Protein AF-A0A382NY75-F1 (afdb_monomer_lite)

Radius of gyration: 18.67 Å; chains: 1; bounding box: 59×34×50 Å

Organism: NCBI:txid408172

InterPro domains:
  IPR017932 Glutamine amidotransferase type 2 domain [PS51278] (21-231)
  IPR029055 Nucleophile aminohydrolases, N-terminal [G3DSA:3.60.20.10] (21-231)
  IPR029055 Nucleophile aminohydrolases, N-terminal [SSF56235] (21-214)

Secondary structure (DSSP, 8-state):
-HHHHHHHHHHHHHHHHHTS-EEEEEE--TT--GGGS-HHHHHHHHHHHHHHHHHTTT--S-EEEEEEETT--TTS--EEEESS-TTTSHHHHHHHHHHHHHSTTEEEEEEEE---SSS-TTS---PSEEEESSSEEEEEEES---HHHHHHHHHTTTT--HHHHHSPPP-TTSS-TTTGGGGG--HHHHHHHHHHHHHHHHT-HHHHHHHHHHHHHHTT--GGGGEEEE-

pLDDT: mean 87.18, std 11.92, range [50.94, 98.62]

Structure (mmCIF, N/CA/C/O backbone):
data_AF-A0A382NY75-F1
#
_entry.id   AF-A0A382NY75-F1
#
loop_
_atom_site.group_PDB
_atom_site.id
_atom_site.type_symbol
_atom_site.label_atom_id
_atom_site.label_alt_id
_atom_site.label_comp_id
_atom_site.label_asym_id
_atom_site.label_entity_id
_atom_site.label_seq_id
_atom_site.pdbx_PDB_ins_code
_atom_site.Cartn_x
_atom_site.Cartn_y
_atom_site.Cartn_z
_atom_site.occupancy
_atom_site.B_iso_or_equiv
_atom_site.auth_seq_id
_atom_site.auth_comp_id
_atom_site.auth_asym_id
_atom_site.auth_atom_id
_atom_site.pdbx_PDB_model_num
ATOM 1 N N . MET A 1 1 ? 38.104 -16.058 9.404 1.00 61.69 1 MET A N 1
ATOM 2 C CA . MET A 1 1 ? 37.373 -15.563 8.218 1.00 61.69 1 MET A CA 1
ATOM 3 C C . MET A 1 1 ? 35.915 -16.022 8.213 1.00 61.69 1 MET A C 1
ATOM 5 O O . MET A 1 1 ? 35.057 -15.173 8.363 1.00 61.69 1 MET A O 1
ATOM 9 N N . TYR A 1 2 ? 35.618 -17.329 8.194 1.00 65.50 2 TYR A N 1
ATOM 10 C CA . TYR A 1 2 ? 34.235 -17.855 8.209 1.00 65.50 2 TYR A CA 1
ATOM 11 C C . TYR A 1 2 ? 33.373 -17.385 9.399 1.00 65.50 2 TYR A C 1
ATOM 13 O O . TYR A 1 2 ? 32.255 -16.926 9.211 1.00 65.50 2 TYR A O 1
ATOM 21 N N . ARG A 1 3 ? 33.920 -17.401 10.625 1.00 61.28 3 ARG A N 1
ATOM 22 C CA . ARG A 1 3 ? 33.217 -16.888 11.819 1.00 61.28 3 ARG A CA 1
ATOM 23 C C . ARG A 1 3 ? 32.907 -15.392 11.742 1.00 61.28 3 ARG A C 1
ATOM 25 O O . ARG A 1 3 ? 31.850 -14.980 12.181 1.00 61.28 3 ARG A O 1
ATOM 32 N N . VAL A 1 4 ? 33.802 -14.605 11.147 1.00 69.81 4 VAL A N 1
ATOM 33 C CA . VAL A 1 4 ? 33.617 -13.155 10.974 1.00 69.81 4 VAL A CA 1
ATOM 34 C C . VAL A 1 4 ? 32.525 -12.883 9.938 1.00 69.81 4 VAL A C 1
ATOM 36 O O . VAL A 1 4 ? 31.658 -12.058 10.183 1.00 69.81 4 VAL A O 1
ATOM 39 N N . ILE A 1 5 ? 32.507 -13.639 8.834 1.00 73.56 5 ILE A N 1
ATOM 40 C CA . ILE A 1 5 ? 31.455 -13.565 7.807 1.00 73.56 5 ILE A CA 1
ATOM 41 C C . ILE A 1 5 ? 30.086 -13.929 8.399 1.00 73.56 5 ILE A C 1
ATOM 43 O O . ILE A 1 5 ? 29.129 -13.195 8.191 1.00 73.56 5 ILE A O 1
ATOM 47 N N . LEU A 1 6 ? 29.995 -15.005 9.188 1.00 67.88 6 LEU A N 1
ATOM 48 C CA . LEU A 1 6 ? 28.750 -15.387 9.865 1.00 67.88 6 LEU A CA 1
ATOM 49 C C . LEU A 1 6 ? 28.279 -14.333 10.872 1.00 67.88 6 LEU A C 1
ATOM 51 O O . LEU A 1 6 ? 27.088 -14.051 10.938 1.00 67.88 6 LEU A O 1
ATOM 55 N N . THR A 1 7 ? 29.194 -13.724 11.631 1.00 70.81 7 THR A N 1
ATOM 56 C CA . THR A 1 7 ? 28.851 -12.630 12.548 1.00 70.81 7 THR A CA 1
ATOM 57 C C . THR A 1 7 ? 28.343 -11.403 11.794 1.00 70.81 7 THR A C 1
ATOM 59 O O . THR A 1 7 ? 27.344 -10.827 12.209 1.00 70.81 7 THR A O 1
ATOM 62 N N . PHE A 1 8 ? 28.958 -11.031 10.667 1.00 67.50 8 PHE A N 1
ATOM 63 C CA . PHE A 1 8 ? 28.445 -9.943 9.833 1.00 67.50 8 PHE A CA 1
ATOM 64 C C . PHE A 1 8 ? 27.071 -10.273 9.251 1.00 67.50 8 PHE A C 1
ATOM 66 O O . PHE A 1 8 ? 26.171 -9.455 9.379 1.00 67.50 8 PHE A O 1
ATOM 73 N N . LEU A 1 9 ? 26.869 -11.472 8.697 1.00 63.50 9 LEU A N 1
ATOM 74 C CA . LEU A 1 9 ? 25.562 -11.903 8.184 1.00 63.50 9 LEU A CA 1
ATOM 75 C C . LEU A 1 9 ? 24.478 -11.863 9.269 1.00 63.50 9 LEU A C 1
ATOM 77 O O . LEU A 1 9 ? 23.377 -11.392 9.013 1.00 63.50 9 LEU A O 1
ATOM 81 N N . PHE A 1 10 ? 24.804 -12.290 10.490 1.00 58.06 10 PHE A N 1
ATOM 82 C CA . PHE A 1 10 ? 23.882 -12.249 11.624 1.00 58.06 10 PHE A CA 1
ATOM 83 C C . PHE A 1 10 ? 23.548 -10.811 12.060 1.00 58.06 10 PHE A C 1
ATOM 85 O O . PHE A 1 10 ? 22.384 -10.494 12.291 1.00 58.06 10 PHE A O 1
ATOM 92 N N . ILE A 1 11 ? 24.541 -9.916 12.106 1.00 60.22 11 ILE A N 1
ATOM 93 C CA . ILE A 1 11 ? 24.332 -8.488 12.401 1.00 60.22 11 ILE A CA 1
ATOM 94 C C . ILE A 1 11 ? 23.498 -7.817 11.302 1.00 60.22 11 ILE A C 1
ATOM 96 O O . ILE A 1 11 ? 22.590 -7.054 11.620 1.00 60.22 11 ILE A O 1
ATOM 100 N N . PHE A 1 12 ? 23.755 -8.123 10.028 1.00 57.12 12 PHE A N 1
ATOM 101 C CA . PHE A 1 12 ? 22.959 -7.618 8.907 1.00 57.12 12 PHE A CA 1
ATOM 102 C C . PHE A 1 12 ? 21.511 -8.113 8.975 1.00 57.12 12 PHE A C 1
ATOM 104 O O . PHE A 1 12 ? 20.596 -7.332 8.734 1.00 57.12 12 PHE A O 1
ATOM 111 N N . HIS A 1 13 ? 21.294 -9.373 9.362 1.00 53.81 13 HIS A N 1
ATOM 112 C CA . HIS A 1 13 ? 19.954 -9.942 9.483 1.00 53.81 13 HIS A CA 1
ATOM 113 C C . HIS A 1 13 ? 19.137 -9.275 10.602 1.00 53.81 13 HIS A C 1
ATOM 115 O O . HIS A 1 13 ? 18.007 -8.867 10.362 1.00 53.81 13 HIS A O 1
ATOM 121 N N . ILE A 1 14 ? 19.730 -9.057 11.783 1.00 55.78 14 ILE A N 1
ATOM 122 C CA . ILE A 1 14 ? 19.054 -8.371 12.903 1.00 55.78 14 ILE A CA 1
ATOM 123 C C . ILE A 1 14 ? 18.806 -6.887 12.589 1.00 55.78 14 ILE A C 1
ATOM 125 O O . ILE A 1 14 ? 17.754 -6.343 12.918 1.00 55.78 14 ILE A O 1
ATOM 129 N N . SER A 1 15 ? 19.756 -6.222 11.925 1.00 50.94 15 SER A N 1
ATOM 130 C CA . SER A 1 15 ? 19.595 -4.820 11.510 1.00 50.94 15 SER A CA 1
ATOM 131 C C . SER A 1 15 ? 18.448 -4.642 10.510 1.00 50.94 15 SER A C 1
ATOM 133 O O . SER A 1 15 ? 17.746 -3.636 10.557 1.00 50.94 15 SER A O 1
ATOM 135 N N . ALA A 1 16 ? 18.230 -5.620 9.625 1.00 51.12 16 ALA A N 1
ATOM 136 C CA . ALA A 1 16 ? 17.162 -5.566 8.631 1.00 51.12 16 ALA A CA 1
ATOM 137 C C . ALA A 1 16 ? 15.760 -5.577 9.268 1.00 51.12 16 ALA A C 1
ATOM 139 O O . ALA A 1 16 ? 14.878 -4.870 8.789 1.00 51.12 16 ALA A O 1
ATOM 140 N N . GLU A 1 17 ? 15.557 -6.302 10.374 1.00 52.53 17 GLU A N 1
ATOM 141 C CA . GLU A 1 17 ? 14.277 -6.303 11.102 1.00 52.53 17 GLU A CA 1
ATOM 142 C C . GLU A 1 17 ? 13.998 -4.959 11.801 1.00 52.53 17 GLU A C 1
ATOM 144 O O . GLU A 1 17 ? 12.852 -4.499 11.862 1.00 52.53 17 GLU A O 1
ATOM 149 N N . LEU A 1 18 ? 15.049 -4.287 12.284 1.00 52.09 18 LEU A N 1
ATOM 150 C CA . LEU A 1 18 ? 14.955 -2.973 12.930 1.00 52.09 18 LEU A CA 1
ATOM 151 C C . LEU A 1 18 ? 14.673 -1.836 11.935 1.00 52.09 18 LEU A C 1
ATOM 153 O O . LEU A 1 18 ? 14.016 -0.869 12.307 1.00 52.09 18 LEU A O 1
ATOM 157 N N . CYS A 1 19 ? 15.114 -1.969 10.682 1.00 60.22 19 CYS A N 1
ATOM 158 C CA . CYS A 1 19 ? 14.958 -0.951 9.635 1.00 60.22 19 CYS A CA 1
ATOM 159 C C . CYS A 1 19 ? 13.769 -1.191 8.688 1.00 60.22 19 CYS A C 1
ATOM 161 O O . CYS A 1 19 ? 13.655 -0.510 7.672 1.00 60.22 19 CYS A O 1
ATOM 163 N N . ALA A 1 20 ? 12.901 -2.159 8.979 1.00 73.56 20 ALA A N 1
ATOM 164 C CA . ALA A 1 20 ? 11.719 -2.431 8.163 1.00 73.56 20 ALA A CA 1
ATOM 165 C C . ALA A 1 20 ? 10.547 -1.529 8.583 1.00 73.56 20 ALA A C 1
ATOM 167 O O . ALA A 1 20 ? 10.451 -1.144 9.750 1.00 73.56 20 ALA A O 1
ATOM 168 N N . CYS A 1 21 ? 9.627 -1.234 7.668 1.00 87.31 21 CYS A N 1
ATOM 169 C CA . CYS A 1 21 ? 8.370 -0.565 7.991 1.00 87.31 21 CYS A CA 1
ATOM 170 C C . CYS A 1 21 ? 7.531 -1.367 9.004 1.00 87.31 21 CYS A C 1
ATOM 172 O O . CYS A 1 21 ? 7.835 -2.517 9.347 1.00 87.31 21 CYS A O 1
ATOM 174 N N . ARG A 1 22 ? 6.446 -0.762 9.491 1.00 90.69 22 ARG A N 1
ATOM 175 C CA . ARG A 1 22 ? 5.466 -1.412 10.368 1.00 90.69 22 ARG A CA 1
ATOM 176 C C . ARG A 1 22 ? 4.076 -1.254 9.788 1.00 90.69 22 ARG A C 1
ATOM 178 O O . ARG A 1 22 ? 3.717 -0.167 9.343 1.00 90.69 22 ARG A O 1
ATOM 185 N N . ILE A 1 23 ? 3.323 -2.347 9.787 1.00 93.38 23 ILE A N 1
ATOM 186 C CA . ILE A 1 23 ? 1.968 -2.413 9.247 1.00 93.38 23 ILE A CA 1
ATOM 187 C C . ILE A 1 23 ? 1.043 -2.847 10.370 1.00 93.38 23 ILE A C 1
ATOM 189 O O . ILE A 1 23 ? 1.350 -3.781 11.111 1.00 93.38 23 ILE A O 1
ATOM 193 N N . TRP A 1 24 ? -0.102 -2.192 10.458 1.00 94.94 24 TRP A N 1
ATOM 194 C CA . TRP A 1 24 ? -1.228 -2.633 11.259 1.00 94.94 24 TRP A CA 1
ATOM 195 C C . TRP A 1 24 ? -2.477 -2.588 10.391 1.00 94.94 24 TRP A C 1
ATOM 197 O O . TRP A 1 24 ? -2.644 -1.666 9.595 1.00 94.94 24 TRP A O 1
ATOM 207 N N . ALA A 1 25 ? -3.341 -3.583 10.528 1.00 94.56 25 ALA A N 1
ATOM 208 C CA . ALA A 1 25 ? -4.607 -3.625 9.821 1.00 94.56 25 ALA A CA 1
ATOM 209 C C . ALA A 1 25 ? -5.677 -4.239 10.718 1.00 94.56 25 ALA A C 1
ATOM 211 O O . ALA A 1 25 ? -5.412 -5.193 11.452 1.00 94.56 25 ALA A O 1
ATOM 212 N N . VAL A 1 26 ? -6.888 -3.708 10.618 1.00 93.38 26 VAL A N 1
ATOM 213 C CA . VAL A 1 26 ? -8.086 -4.236 11.258 1.00 93.38 26 VAL A CA 1
ATOM 214 C C . VAL A 1 26 ? -9.220 -4.253 10.244 1.00 93.38 26 VAL A C 1
ATOM 216 O O . VAL A 1 26 ? -9.348 -3.349 9.418 1.00 93.38 26 VAL A O 1
ATOM 219 N N . ILE A 1 27 ? -10.047 -5.289 10.310 1.00 92.62 27 ILE A N 1
ATOM 220 C CA . ILE A 1 27 ? -11.251 -5.425 9.500 1.00 92.62 27 ILE A CA 1
ATOM 221 C C . ILE A 1 27 ? -12.392 -5.905 10.393 1.00 92.62 27 ILE A C 1
ATOM 223 O O . ILE A 1 27 ? -12.233 -6.835 11.189 1.00 92.62 27 ILE A O 1
ATOM 227 N N . ALA A 1 28 ? -13.539 -5.247 10.284 1.00 91.38 28 ALA A N 1
ATOM 228 C CA . ALA A 1 28 ? -14.773 -5.683 10.906 1.00 91.38 28 ALA A CA 1
ATOM 229 C C . ALA A 1 28 ? -15.296 -6.938 10.193 1.00 91.38 28 ALA A C 1
ATOM 231 O O . ALA A 1 28 ? -15.039 -7.172 9.013 1.00 91.38 28 ALA A O 1
ATOM 232 N N . LYS A 1 29 ? -16.063 -7.765 10.906 1.00 88.12 29 LYS A N 1
ATOM 233 C CA . LYS A 1 29 ? -16.770 -8.882 10.261 1.00 88.12 29 LYS A CA 1
ATOM 234 C C . LYS A 1 29 ? -17.772 -8.322 9.247 1.00 88.12 29 LYS A C 1
ATOM 236 O O . LYS A 1 29 ? -18.230 -7.193 9.399 1.00 88.12 29 LYS A O 1
ATOM 241 N N . ASN A 1 30 ? -18.126 -9.131 8.250 1.00 82.19 30 ASN A N 1
ATOM 242 C CA . ASN A 1 30 ? -19.068 -8.740 7.199 1.00 82.19 30 ASN A CA 1
ATOM 243 C C . ASN A 1 30 ? -20.312 -8.043 7.769 1.00 82.19 30 ASN A C 1
ATOM 245 O O . ASN A 1 30 ? -20.888 -8.507 8.754 1.00 82.19 30 ASN A O 1
ATOM 249 N N . ASP A 1 31 ? -20.697 -6.944 7.120 1.00 80.44 31 ASP A N 1
ATOM 250 C CA . ASP A 1 31 ? -21.844 -6.096 7.463 1.00 80.44 31 ASP A CA 1
ATOM 251 C C . ASP A 1 31 ? -21.780 -5.420 8.850 1.00 80.44 31 ASP A C 1
ATOM 253 O O . ASP A 1 31 ? -22.771 -4.843 9.300 1.00 80.44 31 ASP A O 1
ATOM 257 N N . LEU A 1 32 ? -20.623 -5.450 9.524 1.00 87.50 32 LEU A N 1
ATOM 258 C CA . LEU A 1 32 ? -20.356 -4.707 10.758 1.00 87.50 32 LEU A CA 1
ATOM 259 C C . LEU A 1 32 ? -19.353 -3.576 10.523 1.00 87.50 32 LEU A C 1
ATOM 261 O O . LEU A 1 32 ? -18.567 -3.583 9.579 1.00 87.50 32 LEU A O 1
ATOM 265 N N . VAL A 1 33 ? -19.352 -2.621 11.447 1.00 89.06 33 VAL A N 1
ATOM 266 C CA . VAL A 1 33 ? -18.386 -1.519 11.506 1.00 89.06 33 VAL A CA 1
ATOM 267 C C . VAL A 1 33 ? -17.535 -1.637 12.771 1.00 89.06 33 VAL A C 1
ATOM 269 O O . VAL A 1 33 ? -17.945 -2.232 13.767 1.00 89.06 33 VAL A O 1
ATOM 272 N N . LEU A 1 34 ? -16.331 -1.081 12.737 1.00 89.12 34 LEU A N 1
ATOM 273 C CA . LEU A 1 34 ? -15.313 -1.191 13.780 1.00 89.12 34 LEU A CA 1
ATOM 274 C C . LEU A 1 34 ? -15.757 -0.571 15.108 1.00 89.12 34 LEU A C 1
ATOM 276 O O . LEU A 1 34 ? -15.340 -1.040 16.162 1.00 89.12 34 LEU A O 1
ATOM 280 N N . ASN A 1 35 ? -16.651 0.420 15.085 1.00 85.56 35 ASN A N 1
ATOM 281 C CA . ASN A 1 35 ? -17.203 1.009 16.306 1.00 85.56 35 ASN A CA 1
ATOM 282 C C . ASN A 1 35 ? -18.259 0.126 17.011 1.00 85.56 35 ASN A C 1
ATOM 284 O O . ASN A 1 35 ? -18.700 0.467 18.106 1.00 85.56 35 ASN A O 1
ATOM 288 N N . MET A 1 36 ? -18.674 -0.992 16.395 1.00 85.44 36 MET A N 1
ATOM 289 C CA . MET A 1 36 ? -19.545 -2.005 17.010 1.00 85.44 36 MET A CA 1
ATOM 290 C C . MET A 1 36 ? -18.755 -3.101 17.735 1.00 85.44 36 MET A C 1
ATOM 292 O O . MET A 1 36 ? -19.364 -4.011 18.303 1.00 85.44 36 MET A O 1
ATOM 296 N N . ALA A 1 37 ? -17.421 -3.048 17.695 1.00 87.31 37 A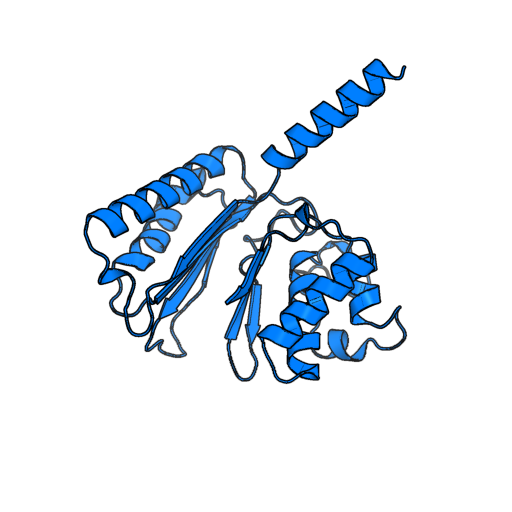LA A N 1
ATOM 297 C CA . ALA A 1 37 ? -16.576 -3.940 18.473 1.00 87.31 37 ALA A CA 1
ATOM 298 C C . ALA A 1 37 ? -16.879 -3.790 19.972 1.00 87.31 37 ALA A C 1
ATOM 300 O O . ALA A 1 37 ? -17.196 -2.702 20.457 1.00 87.31 37 ALA A O 1
ATOM 301 N N . ASN A 1 38 ? -16.812 -4.898 20.707 1.00 90.94 38 ASN A N 1
ATOM 302 C CA . ASN A 1 38 ? -16.994 -4.860 22.156 1.00 90.94 38 ASN A CA 1
ATOM 303 C C . ASN A 1 38 ? -15.753 -4.277 22.861 1.00 90.94 38 ASN A C 1
ATOM 305 O O . ASN A 1 38 ? -14.697 -4.129 22.249 1.00 90.94 38 ASN A O 1
ATOM 309 N N . ASP A 1 39 ? -15.871 -3.974 24.157 1.00 91.31 39 ASP A N 1
ATOM 310 C CA . ASP A 1 39 ? -14.796 -3.329 24.924 1.00 91.31 39 ASP A CA 1
ATOM 311 C C . ASP A 1 39 ? -13.467 -4.111 24.888 1.00 91.31 39 ASP A C 1
ATOM 313 O O . ASP A 1 39 ? -12.410 -3.497 24.779 1.00 91.31 39 ASP A O 1
ATOM 317 N N . GLU A 1 40 ? -13.501 -5.448 24.918 1.00 93.62 40 GLU A N 1
ATOM 318 C CA . GLU A 1 40 ? -12.299 -6.297 24.860 1.00 93.62 40 GLU A CA 1
ATOM 319 C C . GLU A 1 40 ? -11.647 -6.257 23.466 1.00 93.62 40 GLU A C 1
ATOM 321 O O . GLU A 1 40 ? -10.427 -6.146 23.342 1.00 93.62 40 GLU A O 1
ATOM 326 N N . GLU A 1 41 ? -12.455 -6.293 22.402 1.00 92.44 41 GLU A N 1
ATOM 327 C CA . GLU A 1 41 ? -11.983 -6.159 21.017 1.00 92.44 41 GLU A CA 1
ATOM 328 C C . GLU A 1 41 ? -11.363 -4.772 20.769 1.00 92.44 41 GLU A C 1
ATOM 330 O O . GLU A 1 41 ? -10.295 -4.667 20.156 1.00 92.44 41 GLU A O 1
ATOM 335 N N . LEU A 1 42 ? -11.999 -3.711 21.277 1.00 89.44 42 LEU A N 1
ATOM 336 C CA . LEU A 1 42 ? -11.501 -2.338 21.185 1.00 89.44 42 LEU A CA 1
ATOM 337 C C . LEU A 1 42 ? -10.228 -2.130 22.007 1.00 89.44 42 LEU A C 1
ATOM 339 O O . LEU A 1 42 ? -9.299 -1.474 21.528 1.00 89.44 42 LEU A O 1
ATOM 343 N N . GLU A 1 43 ? -10.154 -2.688 23.217 1.00 91.12 43 GLU A N 1
ATOM 344 C CA . GLU A 1 43 ? -8.951 -2.649 24.052 1.00 91.12 43 GLU A CA 1
ATOM 345 C C . GLU A 1 43 ? -7.786 -3.354 23.352 1.00 91.12 43 GLU A C 1
ATOM 347 O O . GLU A 1 43 ? -6.690 -2.796 23.261 1.00 91.12 43 GLU A O 1
ATOM 352 N N . PHE A 1 44 ? -8.028 -4.535 22.778 1.00 92.88 44 PHE A N 1
ATOM 353 C CA . PHE A 1 44 ? -7.017 -5.279 22.032 1.00 92.88 44 PHE A CA 1
ATOM 354 C C . PHE A 1 44 ? -6.510 -4.506 20.807 1.00 92.88 44 PHE A C 1
ATOM 356 O O . PHE A 1 44 ? -5.298 -4.365 20.619 1.00 92.88 44 PHE A O 1
ATOM 363 N N . ALA A 1 45 ? -7.414 -3.955 19.993 1.00 92.25 45 ALA A N 1
ATOM 364 C CA . ALA A 1 45 ? -7.042 -3.169 18.820 1.00 92.25 45 ALA A CA 1
ATOM 365 C C . ALA A 1 45 ? -6.287 -1.880 19.205 1.00 92.25 45 ALA A C 1
ATOM 367 O O . ALA A 1 45 ? -5.274 -1.535 18.592 1.00 92.25 45 ALA A O 1
ATOM 368 N N . SER A 1 46 ? -6.725 -1.204 20.271 1.00 90.50 46 SER A N 1
ATOM 369 C CA . SER A 1 46 ? -6.067 -0.004 20.804 1.00 90.50 46 SER A CA 1
ATOM 370 C C . SER A 1 46 ? -4.670 -0.311 21.347 1.00 90.50 46 SER A C 1
ATOM 372 O O . SER A 1 46 ? -3.734 0.453 21.109 1.00 90.50 46 SER A O 1
ATOM 374 N N . TYR A 1 47 ? -4.496 -1.450 22.023 1.00 93.44 47 TYR A N 1
ATOM 375 C CA . TYR A 1 47 ? -3.191 -1.920 22.485 1.00 93.44 47 TYR A CA 1
ATOM 376 C C . TYR A 1 47 ? -2.222 -2.140 21.314 1.00 93.44 47 TYR A C 1
ATOM 378 O O . TYR A 1 47 ? -1.074 -1.697 21.368 1.00 93.44 47 TYR A O 1
ATOM 386 N N . GLN A 1 48 ? -2.686 -2.761 20.225 1.00 95.31 48 GLN A N 1
ATOM 387 C CA . GLN A 1 48 ? -1.874 -2.956 19.020 1.00 95.31 48 GLN A CA 1
ATOM 388 C C . GLN A 1 48 ? -1.478 -1.631 18.353 1.00 95.31 48 GLN A C 1
ATOM 390 O O . GLN A 1 48 ? -0.330 -1.487 17.935 1.00 95.31 48 GLN A O 1
ATOM 395 N N . LEU A 1 49 ? -2.384 -0.650 18.285 1.00 93.44 49 LEU A N 1
ATOM 396 C CA . LEU A 1 49 ? -2.057 0.690 17.783 1.00 93.44 49 LEU A CA 1
ATOM 397 C C . LEU A 1 49 ? -1.065 1.436 18.678 1.00 93.44 49 LEU A C 1
ATOM 399 O O . LEU A 1 49 ? -0.219 2.167 18.165 1.00 93.44 49 LEU A O 1
ATOM 403 N N . GLY A 1 50 ? -1.144 1.244 19.998 1.00 94.44 50 GLY A N 1
ATOM 404 C CA . GLY A 1 50 ? -0.138 1.730 20.943 1.00 94.44 50 GLY A CA 1
ATOM 405 C C . GLY A 1 50 ? 1.236 1.131 20.655 1.00 94.44 50 GLY A C 1
ATOM 406 O O . GLY A 1 50 ? 2.210 1.863 20.509 1.00 94.44 50 GLY A O 1
ATOM 407 N N . ALA A 1 51 ? 1.301 -0.188 20.460 1.00 94.88 51 ALA A N 1
ATOM 408 C CA . ALA A 1 51 ? 2.541 -0.867 20.093 1.00 94.88 51 ALA A CA 1
ATOM 409 C C . ALA A 1 51 ? 3.088 -0.401 18.731 1.00 94.88 51 ALA A C 1
ATOM 411 O O . ALA A 1 51 ? 4.299 -0.234 18.583 1.00 94.88 51 ALA A O 1
ATOM 412 N N . LEU A 1 52 ? 2.215 -0.155 17.747 1.00 94.62 52 LEU A N 1
ATOM 413 C CA . LEU A 1 52 ? 2.599 0.442 16.467 1.00 94.62 52 LEU A CA 1
ATOM 414 C C . LEU A 1 52 ? 3.204 1.835 16.691 1.00 94.62 52 LEU A C 1
ATOM 416 O O . LEU A 1 52 ? 4.312 2.103 16.238 1.00 94.62 52 LEU A O 1
ATOM 420 N N . TYR A 1 53 ? 2.529 2.700 17.449 1.00 95.62 53 TYR A N 1
ATOM 421 C CA . TYR A 1 53 ? 3.031 4.032 17.782 1.00 95.62 53 TYR A CA 1
ATOM 422 C C . TYR A 1 53 ? 4.401 3.981 18.471 1.00 95.62 53 TYR A C 1
ATOM 424 O O . TYR A 1 53 ? 5.296 4.734 18.093 1.00 95.62 53 TYR A O 1
ATOM 432 N N . ASP A 1 54 ? 4.615 3.071 19.419 1.00 94.06 54 ASP A N 1
ATOM 433 C CA . ASP A 1 54 ? 5.905 2.924 20.102 1.00 94.06 54 ASP A CA 1
ATOM 434 C C . ASP A 1 54 ? 7.038 2.542 19.135 1.00 94.06 54 ASP A C 1
ATOM 436 O O . ASP A 1 54 ? 8.172 3.005 19.284 1.00 94.06 54 ASP A O 1
ATOM 440 N N . GLN A 1 55 ? 6.740 1.772 18.083 1.00 91.44 55 GLN A N 1
ATOM 441 C CA . GLN A 1 55 ? 7.720 1.437 17.044 1.00 91.44 55 GLN A CA 1
ATOM 442 C C . GLN A 1 55 ? 8.173 2.666 16.241 1.00 91.44 55 GLN A C 1
ATOM 444 O O . GLN A 1 55 ? 9.291 2.672 15.724 1.00 91.44 55 GLN A O 1
ATOM 449 N N . SER A 1 56 ? 7.393 3.754 16.221 1.00 91.69 56 SER A N 1
ATOM 450 C CA . SER A 1 56 ? 7.824 5.024 15.619 1.00 91.69 56 SER A CA 1
ATOM 451 C C . SER A 1 56 ? 9.070 5.626 16.265 1.00 91.69 56 SER A C 1
ATOM 453 O O . SER A 1 56 ? 9.650 6.530 15.687 1.00 91.69 56 SER A O 1
ATOM 455 N N . GLN A 1 57 ? 9.541 5.126 17.415 1.00 89.50 57 GLN A N 1
ATOM 456 C CA . GLN A 1 57 ? 10.852 5.490 17.966 1.00 89.50 57 GLN A CA 1
ATOM 457 C C . GLN A 1 57 ? 12.018 5.102 17.047 1.00 89.50 57 GLN A C 1
ATOM 459 O O . GLN A 1 57 ? 13.060 5.755 17.071 1.00 89.50 57 GLN A O 1
ATOM 464 N N . TYR A 1 58 ? 11.840 4.082 16.207 1.00 86.44 58 TYR A N 1
ATOM 465 C CA . TYR A 1 58 ? 12.878 3.558 15.315 1.00 86.44 58 TYR A CA 1
ATOM 466 C C . TYR A 1 58 ? 12.524 3.695 13.827 1.00 86.44 58 TYR A C 1
ATOM 468 O O . TYR A 1 58 ? 13.384 3.499 12.973 1.00 86.44 58 TYR A O 1
ATOM 476 N N . ASN A 1 59 ? 11.287 4.092 13.520 1.00 88.25 59 ASN A N 1
ATOM 477 C CA . ASN A 1 59 ? 10.779 4.313 12.171 1.00 88.25 59 ASN A CA 1
ATOM 478 C C . ASN A 1 59 ? 10.443 5.807 11.982 1.00 88.25 59 ASN A C 1
ATOM 480 O O . ASN A 1 59 ? 9.404 6.276 12.449 1.00 88.25 59 ASN A O 1
ATOM 484 N N . GLN A 1 60 ? 11.358 6.561 11.362 1.00 88.00 60 GLN A N 1
ATOM 485 C CA . GLN A 1 60 ? 11.365 8.035 11.373 1.00 88.00 60 GLN A CA 1
ATOM 486 C C . GLN A 1 60 ? 10.948 8.686 10.039 1.00 88.00 60 GLN A C 1
ATOM 488 O O . GLN A 1 60 ? 11.080 9.895 9.889 1.00 88.00 60 GLN A O 1
ATOM 493 N N . ASP A 1 61 ? 10.446 7.927 9.065 1.00 88.06 61 ASP A N 1
ATOM 494 C CA . ASP A 1 61 ? 10.212 8.457 7.709 1.00 88.06 61 ASP A CA 1
ATOM 495 C C . ASP A 1 61 ? 8.721 8.701 7.411 1.00 88.06 61 ASP A C 1
ATOM 497 O O . ASP A 1 61 ? 8.276 8.642 6.262 1.00 88.06 61 ASP A O 1
ATOM 501 N N . GLY A 1 62 ? 7.929 8.936 8.460 1.00 91.06 62 GLY A N 1
ATOM 502 C CA . GLY A 1 62 ? 6.514 9.284 8.359 1.00 91.06 62 GLY A CA 1
ATOM 503 C C . GLY A 1 62 ? 5.540 8.184 8.779 1.00 91.06 62 GLY A C 1
ATOM 504 O O . GLY A 1 62 ? 5.906 7.036 9.053 1.00 91.06 62 GLY A O 1
ATOM 505 N N . TRP A 1 63 ? 4.258 8.543 8.806 1.00 93.75 63 TRP A N 1
ATOM 506 C CA . TRP A 1 63 ? 3.149 7.642 9.115 1.00 93.75 63 TRP A CA 1
ATOM 507 C C . TRP A 1 63 ? 1.978 7.873 8.164 1.00 93.75 63 TRP A C 1
ATOM 509 O O . TRP A 1 63 ? 1.879 8.908 7.504 1.00 93.75 63 TRP A O 1
ATOM 519 N N . ALA A 1 64 ? 1.105 6.880 8.064 1.00 94.31 64 ALA A N 1
ATOM 520 C CA . ALA A 1 64 ? -0.137 6.997 7.324 1.00 94.31 64 ALA A CA 1
ATOM 521 C C . ALA A 1 64 ? -1.225 6.093 7.890 1.00 94.31 64 ALA A C 1
ATOM 523 O O . ALA A 1 64 ? -0.932 5.072 8.516 1.00 94.31 64 ALA A O 1
ATOM 524 N N . VAL A 1 65 ? -2.469 6.451 7.602 1.00 93.62 65 VAL A N 1
ATOM 525 C CA . VAL A 1 65 ? -3.647 5.622 7.833 1.00 93.62 65 VAL A CA 1
ATOM 526 C C . VAL A 1 65 ? -4.596 5.747 6.652 1.00 93.62 65 VAL A C 1
ATOM 528 O O . VAL A 1 65 ? -4.791 6.838 6.120 1.00 93.62 65 VAL A O 1
ATOM 531 N N . ILE A 1 66 ? -5.180 4.627 6.246 1.00 91.62 66 ILE A N 1
ATOM 532 C CA . ILE A 1 66 ? -6.341 4.581 5.364 1.00 91.62 66 ILE A CA 1
ATOM 533 C C . ILE A 1 66 ? -7.499 3.908 6.093 1.00 91.62 66 ILE A C 1
ATOM 535 O O . ILE A 1 66 ? -7.292 2.991 6.895 1.00 91.62 66 ILE A O 1
ATOM 539 N N . ARG A 1 67 ? -8.715 4.362 5.810 1.00 89.44 67 ARG A N 1
ATOM 540 C CA . ARG A 1 67 ? -9.947 3.827 6.382 1.00 89.44 67 ARG A CA 1
ATOM 541 C C . ARG A 1 67 ? -11.014 3.651 5.305 1.00 89.44 67 ARG A C 1
ATOM 543 O O . ARG A 1 67 ? -11.147 4.498 4.422 1.00 89.44 67 ARG A O 1
ATOM 550 N N . TYR A 1 68 ? -11.729 2.532 5.369 1.00 86.56 68 TYR A N 1
ATOM 551 C CA . TYR A 1 68 ? -12.844 2.232 4.479 1.00 86.56 68 TYR A CA 1
ATOM 552 C C . TYR A 1 68 ? -14.114 1.974 5.264 1.00 86.56 68 TYR A C 1
ATOM 554 O O . TYR A 1 68 ? -14.114 1.123 6.154 1.00 86.56 68 TYR A O 1
ATOM 562 N N . GLY A 1 69 ? -15.221 2.587 4.852 1.00 79.56 69 GLY A N 1
ATOM 563 C CA . GLY A 1 69 ? -16.528 2.386 5.462 1.00 79.56 69 GLY A CA 1
ATOM 564 C C . GLY A 1 69 ? -17.616 1.850 4.531 1.00 79.56 69 GLY A C 1
ATOM 565 O O . GLY A 1 69 ? -17.499 1.902 3.309 1.00 79.56 69 GLY A O 1
ATOM 566 N N . ILE A 1 70 ? -18.712 1.364 5.125 1.00 70.38 70 ILE A N 1
ATOM 567 C CA . ILE A 1 70 ? -19.828 0.693 4.422 1.00 70.38 70 ILE A CA 1
ATOM 568 C C . ILE A 1 70 ? -20.676 1.670 3.580 1.00 70.38 70 ILE A C 1
ATOM 570 O O . ILE A 1 70 ? -21.418 1.247 2.702 1.00 70.38 70 ILE A O 1
ATOM 574 N N . ASN A 1 71 ? -20.539 2.983 3.783 1.00 65.62 71 ASN A N 1
ATOM 575 C CA . ASN A 1 71 ? -21.228 4.021 3.008 1.00 65.62 71 ASN A CA 1
ATOM 576 C C . ASN A 1 71 ? -20.353 5.274 2.882 1.00 65.62 71 ASN A C 1
ATOM 578 O O . ASN A 1 71 ? -20.761 6.363 3.288 1.00 65.62 71 ASN A O 1
ATOM 582 N N . LEU A 1 72 ? -19.125 5.113 2.390 1.00 63.62 72 LEU A N 1
ATOM 583 C CA . LEU A 1 72 ? -18.242 6.256 2.173 1.00 63.62 72 LEU A CA 1
ATOM 584 C C . LEU A 1 72 ? -18.860 7.224 1.159 1.00 63.62 72 LEU A C 1
ATOM 586 O O . LEU A 1 72 ? -19.200 6.836 0.039 1.00 63.62 72 LEU A O 1
ATOM 590 N N . ASP A 1 73 ? -18.976 8.490 1.555 1.00 66.19 73 ASP A N 1
ATOM 591 C CA . ASP A 1 73 ? -19.175 9.576 0.604 1.00 66.19 73 ASP A CA 1
ATOM 592 C C . ASP A 1 73 ? -17.966 9.573 -0.352 1.00 66.19 73 ASP A C 1
ATOM 594 O O . ASP A 1 73 ? -16.827 9.575 0.121 1.00 66.19 73 ASP A O 1
ATOM 598 N N . PRO A 1 74 ? -18.164 9.567 -1.683 1.00 64.50 74 PRO A N 1
ATOM 599 C CA . PRO A 1 74 ? -17.069 9.687 -2.643 1.00 64.50 74 PRO A CA 1
ATOM 600 C C . PRO A 1 74 ? -16.152 10.901 -2.409 1.00 64.50 74 PRO A C 1
ATOM 602 O O . PRO A 1 74 ? -15.022 10.905 -2.890 1.00 64.50 74 PRO A O 1
ATOM 605 N N . ALA A 1 75 ? -16.629 11.931 -1.701 1.00 63.38 75 ALA A N 1
ATOM 606 C CA . ALA A 1 75 ? -15.851 13.108 -1.324 1.00 63.38 75 ALA A CA 1
ATOM 607 C C . ALA A 1 75 ? -15.067 12.960 -0.003 1.00 63.38 75 ALA A C 1
ATOM 609 O O . ALA A 1 75 ? -14.269 13.842 0.322 1.00 63.38 75 ALA A O 1
ATOM 610 N N . SER A 1 76 ? -15.279 11.892 0.772 1.00 71.81 76 SER A N 1
ATOM 611 C CA . SER A 1 76 ? -14.561 11.667 2.028 1.00 71.81 76 SER A CA 1
ATOM 612 C C . SER A 1 76 ? -13.085 11.370 1.777 1.00 71.81 76 SER A C 1
ATOM 614 O O . SER A 1 76 ? -12.727 10.482 1.005 1.00 71.81 76 SER A O 1
ATOM 616 N N . GLU A 1 77 ? -12.213 12.083 2.488 1.00 79.56 77 GLU A N 1
ATOM 617 C CA . GLU A 1 77 ? -10.793 11.751 2.541 1.00 79.56 77 GLU A CA 1
ATOM 618 C C . GLU A 1 77 ? -10.613 10.434 3.309 1.00 79.56 77 GLU A C 1
ATOM 620 O O . GLU A 1 77 ? -10.901 10.333 4.506 1.00 79.56 77 GLU A O 1
ATOM 625 N N . ILE A 1 78 ? -10.182 9.404 2.581 1.00 86.44 78 ILE A N 1
ATOM 626 C CA . ILE A 1 78 ? -9.983 8.052 3.117 1.00 86.44 78 ILE A CA 1
ATOM 627 C C . ILE A 1 78 ? -8.556 7.814 3.597 1.00 86.44 78 ILE A C 1
ATOM 629 O O . ILE A 1 78 ? -8.329 6.844 4.309 1.00 86.44 78 ILE A O 1
ATOM 633 N N . ILE A 1 79 ? -7.603 8.669 3.213 1.00 90.56 79 ILE A N 1
ATOM 634 C CA . ILE A 1 79 ? -6.177 8.491 3.480 1.00 90.56 79 ILE A CA 1
ATOM 635 C C . ILE A 1 79 ? -5.578 9.737 4.122 1.00 90.56 79 ILE A C 1
ATOM 637 O O . ILE A 1 79 ? -5.729 10.839 3.614 1.00 90.56 79 ILE A O 1
ATOM 641 N N . PHE A 1 80 ? -4.840 9.540 5.208 1.00 91.94 80 PHE A N 1
ATOM 642 C CA . PHE A 1 80 ? -4.135 10.594 5.928 1.00 91.94 80 PHE A CA 1
ATOM 643 C C . PHE A 1 80 ? -2.672 10.199 6.055 1.00 91.94 80 PHE A C 1
ATOM 645 O O . PHE A 1 80 ? -2.356 9.046 6.355 1.00 91.94 80 PHE A O 1
ATOM 652 N N . ARG A 1 81 ? -1.770 11.144 5.791 1.00 92.94 81 ARG A N 1
ATOM 653 C CA . ARG A 1 81 ? -0.324 10.907 5.737 1.00 92.94 81 ARG A CA 1
ATOM 654 C C . ARG A 1 81 ? 0.426 12.056 6.388 1.00 92.94 81 ARG A C 1
ATOM 656 O O . ARG A 1 81 ? 0.003 13.206 6.308 1.00 92.94 81 ARG A O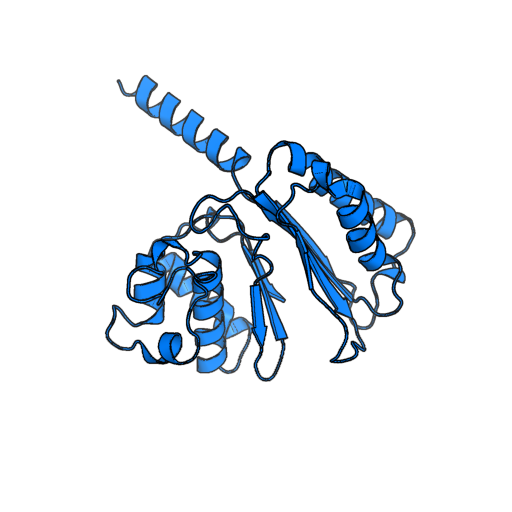 1
ATOM 663 N N . SER A 1 82 ? 1.585 11.736 6.940 1.00 91.25 82 SER A N 1
ATOM 664 C CA . SER A 1 82 ? 2.561 12.707 7.416 1.00 91.25 82 SER A CA 1
ATOM 665 C C . SER A 1 82 ? 3.960 12.286 6.983 1.00 91.25 82 SER A C 1
ATOM 667 O O . SER A 1 82 ? 4.277 11.095 6.914 1.00 91.25 82 SER A O 1
ATOM 669 N N . GLU A 1 83 ? 4.799 13.270 6.677 1.00 88.44 83 GLU A N 1
ATOM 670 C CA . GLU A 1 83 ? 6.247 13.084 6.523 1.00 88.44 83 GLU A CA 1
ATOM 671 C C . GLU A 1 83 ? 6.967 13.051 7.875 1.00 88.44 83 GLU A C 1
ATOM 673 O O . GLU A 1 83 ? 8.080 12.541 7.970 1.00 88.44 83 GLU A O 1
ATOM 678 N N . LEU A 1 84 ? 6.325 13.558 8.933 1.00 90.75 84 LEU A N 1
ATOM 679 C CA . LEU A 1 84 ? 6.892 13.557 10.271 1.00 90.75 84 LEU A CA 1
ATOM 680 C C . LEU A 1 84 ? 6.714 12.184 10.935 1.00 90.75 84 LEU A C 1
ATOM 682 O O . LEU A 1 84 ? 5.664 11.552 10.783 1.00 90.75 84 LEU A O 1
ATOM 686 N N . PRO A 1 85 ? 7.697 11.725 11.725 1.00 91.38 85 PRO A N 1
ATOM 687 C CA . PRO A 1 85 ? 7.554 10.543 12.567 1.00 91.38 85 PRO A CA 1
ATOM 688 C C . PRO A 1 85 ? 6.313 10.617 13.460 1.00 91.38 85 PRO A C 1
ATOM 690 O O . PRO A 1 85 ? 6.015 11.667 14.029 1.00 91.38 85 PRO A O 1
ATOM 693 N N . ALA A 1 86 ? 5.631 9.489 13.670 1.00 94.19 86 ALA A N 1
ATOM 694 C CA . ALA A 1 86 ? 4.442 9.439 14.527 1.00 94.19 86 ALA A CA 1
ATOM 695 C C . ALA A 1 86 ? 4.708 9.953 15.959 1.00 94.19 86 ALA A C 1
ATOM 697 O O . ALA A 1 86 ? 3.881 10.676 16.507 1.00 94.19 86 ALA A O 1
ATOM 698 N N . ASN A 1 87 ? 5.877 9.673 16.547 1.00 93.69 87 ASN A N 1
ATOM 699 C CA . ASN A 1 87 ? 6.266 10.201 17.863 1.00 93.69 87 ASN A CA 1
ATOM 700 C C . ASN A 1 87 ? 6.576 11.710 17.891 1.00 93.69 87 ASN A C 1
ATOM 702 O O . ASN A 1 87 ? 6.637 12.287 18.976 1.00 93.69 87 ASN A O 1
ATOM 706 N N . GLN A 1 88 ? 6.791 12.344 16.737 1.00 95.00 88 GLN A N 1
ATOM 707 C CA . GLN A 1 88 ? 6.981 13.794 16.604 1.00 95.00 88 GLN A CA 1
ATOM 708 C C . GLN A 1 88 ? 5.687 14.504 16.181 1.00 95.00 88 GLN A C 1
ATOM 710 O O . GLN A 1 88 ? 5.545 15.706 16.395 1.00 95.00 88 GLN A O 1
ATOM 715 N N . ASP A 1 89 ? 4.733 13.752 15.633 1.00 95.19 89 ASP A N 1
ATOM 716 C CA . ASP A 1 89 ? 3.445 14.216 15.119 1.00 95.19 89 ASP A CA 1
ATOM 717 C C . ASP A 1 89 ? 2.260 13.590 15.881 1.00 95.19 89 ASP A C 1
ATOM 719 O O . ASP A 1 89 ? 1.191 13.317 15.332 1.00 95.19 89 ASP A O 1
ATOM 723 N N . SER A 1 90 ? 2.456 13.330 17.178 1.00 96.25 90 SER A N 1
ATOM 724 C CA . SER A 1 90 ? 1.570 12.488 17.990 1.00 96.25 90 SER A CA 1
ATOM 725 C C . SER A 1 90 ? 0.120 12.958 18.000 1.00 96.25 90 SER A C 1
ATOM 727 O O . SER A 1 90 ? -0.792 12.136 18.010 1.00 96.25 90 SER A O 1
ATOM 729 N N . LEU A 1 91 ? -0.111 14.275 18.011 1.00 96.12 91 LEU A N 1
ATOM 730 C CA . LEU A 1 91 ? -1.463 14.829 18.035 1.00 96.12 91 LEU A CA 1
ATOM 731 C C . LEU A 1 91 ? -2.224 14.483 16.750 1.00 96.12 91 LEU A C 1
ATOM 733 O O . LEU A 1 91 ? -3.351 13.993 16.830 1.00 96.12 91 LEU A O 1
ATOM 737 N N . ASN A 1 92 ? -1.614 14.700 15.583 1.00 95.06 92 ASN A N 1
ATOM 738 C CA . ASN A 1 92 ? -2.243 14.381 14.304 1.00 95.06 92 ASN A CA 1
ATOM 739 C C . ASN A 1 92 ? -2.363 12.867 14.119 1.00 95.06 92 ASN A C 1
ATOM 741 O O . ASN A 1 92 ? -3.420 12.398 13.699 1.00 95.06 92 ASN A O 1
ATOM 745 N N . TYR A 1 93 ? -1.335 12.106 14.505 1.00 95.44 93 TYR A N 1
ATOM 746 C CA . TYR A 1 93 ? -1.370 10.645 14.486 1.00 95.44 93 TYR A CA 1
ATOM 747 C C . TYR A 1 93 ? -2.573 10.110 15.273 1.00 95.44 93 TYR A C 1
ATOM 749 O O . TYR A 1 93 ? -3.425 9.424 14.714 1.00 95.44 93 TYR A O 1
ATOM 757 N N . TRP A 1 94 ? -2.706 10.468 16.555 1.00 95.44 94 TRP A N 1
ATOM 758 C CA . TRP A 1 94 ? -3.784 9.942 17.398 1.00 95.44 94 TRP A CA 1
ATOM 759 C C . TRP A 1 94 ? -5.163 10.466 17.005 1.00 95.44 94 TRP A C 1
ATOM 761 O O . TRP A 1 94 ? -6.141 9.722 17.100 1.00 95.44 94 TRP A O 1
ATOM 771 N N . THR A 1 95 ? -5.250 11.704 16.511 1.00 93.50 95 THR A N 1
ATOM 772 C CA . THR A 1 95 ? -6.502 12.242 15.961 1.00 93.50 95 THR A CA 1
ATOM 773 C C . THR A 1 95 ? -6.994 11.381 14.800 1.00 93.50 95 THR A C 1
ATOM 775 O O . THR A 1 95 ? -8.164 11.029 14.777 1.00 93.50 95 THR A O 1
ATOM 778 N N . ASN A 1 96 ? -6.112 10.969 13.887 1.00 92.56 96 ASN A N 1
ATOM 779 C CA . ASN A 1 96 ? -6.501 10.151 12.735 1.00 92.56 96 ASN A CA 1
ATOM 780 C C . ASN A 1 96 ? -6.629 8.651 13.052 1.00 92.56 96 ASN A C 1
ATOM 782 O O . ASN A 1 96 ? -7.428 7.965 12.430 1.00 92.56 96 ASN A O 1
ATOM 786 N N . MET A 1 97 ? -5.881 8.114 14.019 1.00 92.00 97 MET A N 1
ATOM 787 C CA . MET A 1 97 ? -6.013 6.700 14.404 1.00 92.00 97 MET A CA 1
ATOM 788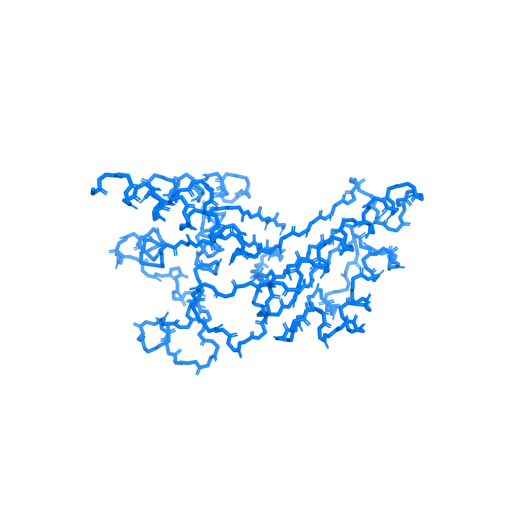 C C . MET A 1 97 ? -7.280 6.432 15.221 1.00 92.00 97 MET A C 1
ATOM 790 O O . MET A 1 97 ? -7.915 5.392 15.069 1.00 92.00 97 MET A O 1
ATOM 794 N N . SER A 1 98 ? -7.674 7.363 16.092 1.00 89.38 98 SER A N 1
ATOM 795 C CA . SER A 1 98 ? -8.863 7.189 16.941 1.00 89.38 98 SER A CA 1
ATOM 796 C C . SER A 1 98 ? -10.183 7.280 16.170 1.00 89.38 98 SER A C 1
ATOM 798 O O . SER A 1 98 ? -11.192 6.715 16.605 1.00 89.38 98 SER A O 1
ATOM 800 N N . THR A 1 99 ? -10.196 7.935 15.006 1.00 88.31 99 THR A N 1
ATOM 801 C CA . THR A 1 99 ? -11.393 8.019 14.159 1.00 88.31 99 THR A CA 1
ATOM 802 C C . THR A 1 99 ? -11.797 6.668 13.577 1.00 88.31 99 THR A C 1
ATOM 804 O O . THR A 1 99 ? -12.989 6.445 13.378 1.00 88.31 99 THR A O 1
ATOM 807 N N . ILE A 1 100 ? -10.849 5.733 13.418 1.00 88.44 100 ILE A N 1
ATOM 808 C CA . ILE A 1 100 ? -11.099 4.353 12.961 1.00 88.44 100 ILE A CA 1
ATOM 809 C C . ILE A 1 100 ? -12.185 3.667 13.804 1.00 88.44 100 ILE A C 1
ATOM 811 O O . ILE A 1 100 ? -13.013 2.936 13.269 1.00 88.44 100 ILE A O 1
ATOM 815 N N . PHE A 1 101 ? -12.199 3.912 15.118 1.00 87.12 101 PHE A N 1
ATOM 816 C CA . PHE A 1 101 ? -13.139 3.271 16.048 1.00 87.12 101 PHE A CA 1
ATOM 817 C C . PHE A 1 101 ? -14.284 4.174 16.500 1.00 87.12 101 PHE A C 1
ATOM 819 O O . PHE A 1 101 ? -15.159 3.718 17.232 1.00 87.12 101 PHE A O 1
ATOM 826 N N . SER A 1 102 ? -14.282 5.453 16.123 1.00 78.12 102 SER A N 1
ATOM 827 C CA . SER A 1 102 ? -15.289 6.414 16.592 1.00 78.12 102 SER A CA 1
ATOM 828 C C . SER A 1 102 ? -16.253 6.886 15.505 1.00 78.12 102 SER A C 1
ATOM 830 O O . SER A 1 102 ? -17.361 7.312 15.838 1.00 78.12 102 SER A O 1
ATOM 832 N N . GLU A 1 103 ? -15.908 6.763 14.220 1.00 69.00 103 GLU A N 1
ATOM 833 C CA . GLU A 1 103 ? -16.815 7.096 13.116 1.00 69.00 103 GLU A CA 1
ATOM 834 C C . GLU A 1 103 ? -17.799 5.954 12.799 1.00 69.00 103 GLU A C 1
ATOM 836 O O . GLU A 1 103 ? -17.496 4.772 12.949 1.00 69.00 103 GLU A O 1
ATOM 841 N N . GLN A 1 104 ? -19.027 6.310 12.393 1.00 62.59 104 GLN A N 1
ATOM 842 C CA . GLN A 1 104 ? -20.167 5.378 12.318 1.00 62.59 104 GLN A CA 1
ATOM 843 C C . GLN A 1 104 ? -20.180 4.442 11.102 1.00 62.59 104 GLN A C 1
ATOM 845 O O . GLN A 1 104 ? -21.115 3.656 10.955 1.00 62.59 104 GLN A O 1
ATOM 850 N N . SER A 1 105 ? -19.163 4.494 10.246 1.00 75.94 105 SER A N 1
ATOM 851 C CA . SER A 1 105 ? -19.146 3.754 8.983 1.00 75.94 105 SER A CA 1
ATOM 852 C C . SER A 1 105 ? -17.935 2.864 8.772 1.00 75.94 105 SER A C 1
ATOM 854 O O . SER A 1 105 ? -18.015 2.015 7.888 1.00 75.94 105 SER A O 1
ATOM 856 N N . GLU A 1 106 ? -16.848 3.028 9.526 1.00 79.69 106 GLU A N 1
ATOM 857 C CA . GLU A 1 106 ? -15.570 2.400 9.184 1.00 79.69 106 GLU A CA 1
ATOM 858 C C . GLU A 1 106 ? -15.591 0.893 9.433 1.00 79.69 106 GLU A C 1
ATOM 860 O O . GLU A 1 106 ? -15.975 0.420 10.493 1.00 79.69 106 GLU A O 1
ATOM 865 N N . SER A 1 107 ? -15.170 0.131 8.435 1.00 85.56 107 SER A N 1
ATOM 866 C CA . SER A 1 107 ? -15.134 -1.333 8.399 1.00 85.56 107 SER A CA 1
ATOM 867 C C . SER A 1 107 ? -13.718 -1.877 8.229 1.00 85.56 107 SER A C 1
ATOM 869 O O . SER A 1 107 ? -13.447 -2.995 8.653 1.00 85.56 107 SER A O 1
ATOM 871 N N . ILE A 1 108 ? -12.799 -1.094 7.659 1.00 90.75 108 ILE A N 1
ATOM 872 C CA . ILE A 1 108 ? -11.391 -1.455 7.484 1.00 90.75 108 ILE A CA 1
ATOM 873 C C . ILE A 1 108 ? -10.542 -0.265 7.919 1.00 90.75 108 ILE A C 1
ATOM 875 O O . ILE A 1 108 ? -10.824 0.866 7.530 1.00 90.75 108 ILE A O 1
ATOM 879 N N . GLY A 1 109 ? -9.490 -0.518 8.692 1.00 92.19 109 GLY A N 1
ATOM 880 C CA . GLY A 1 109 ? -8.450 0.458 9.002 1.00 92.19 109 GLY A CA 1
ATOM 881 C C . GLY A 1 109 ? -7.081 -0.147 8.732 1.00 92.19 109 GLY A C 1
ATOM 882 O O . GLY A 1 109 ? -6.808 -1.257 9.183 1.00 92.19 109 GLY A O 1
ATOM 883 N N . ILE A 1 110 ? -6.219 0.556 8.000 1.00 94.50 110 ILE A N 1
ATOM 884 C CA . ILE A 1 110 ? -4.845 0.118 7.736 1.00 94.50 110 ILE A CA 1
ATOM 885 C C . ILE A 1 110 ? -3.905 1.275 8.048 1.00 94.50 110 ILE A C 1
ATOM 887 O O . ILE A 1 110 ? -4.045 2.368 7.507 1.00 94.50 110 ILE A O 1
ATOM 891 N N . ALA A 1 111 ? -2.932 1.029 8.916 1.00 94.25 111 ALA A N 1
ATOM 892 C CA . ALA A 1 111 ? -1.927 1.988 9.334 1.00 94.25 111 ALA A CA 1
ATOM 893 C C . ALA A 1 111 ? -0.527 1.524 8.931 1.00 94.25 111 ALA A C 1
ATOM 895 O O . ALA A 1 111 ? -0.216 0.330 8.919 1.00 94.25 111 ALA A O 1
ATOM 896 N N . HIS A 1 112 ? 0.334 2.491 8.630 1.00 94.06 112 HIS A N 1
ATOM 897 C CA . HIS A 1 112 ? 1.715 2.249 8.250 1.00 94.06 112 HIS A CA 1
ATOM 898 C C . HIS A 1 112 ? 2.653 3.256 8.908 1.00 94.06 112 HIS A C 1
ATOM 900 O O . HIS A 1 112 ? 2.401 4.461 8.869 1.00 94.06 112 HIS A O 1
ATOM 906 N N . ILE A 1 113 ? 3.769 2.768 9.448 1.00 91.75 113 ILE A N 1
ATOM 907 C CA . ILE A 1 113 ? 4.894 3.600 9.883 1.00 91.75 113 ILE A CA 1
ATOM 908 C C . ILE A 1 113 ? 6.104 3.247 9.031 1.00 91.75 113 ILE A C 1
ATOM 910 O O . ILE A 1 113 ? 6.481 2.078 8.904 1.00 91.75 113 ILE A O 1
ATOM 914 N N . ARG A 1 114 ? 6.692 4.271 8.417 1.00 87.44 114 ARG A N 1
ATOM 915 C CA . ARG A 1 114 ? 7.698 4.113 7.375 1.00 87.44 114 ARG A CA 1
ATOM 916 C C . ARG A 1 114 ? 9.115 4.137 7.934 1.00 87.44 114 ARG A C 1
ATOM 918 O O . ARG A 1 114 ? 9.463 4.987 8.751 1.00 87.44 114 ARG A O 1
ATOM 925 N N . THR A 1 115 ? 9.934 3.239 7.394 1.00 83.56 115 THR A N 1
ATOM 926 C CA . THR A 1 115 ? 11.387 3.410 7.306 1.00 83.56 115 THR A CA 1
ATOM 927 C C . THR A 1 115 ? 11.778 3.310 5.842 1.00 83.56 115 THR A C 1
ATOM 929 O O . THR A 1 115 ? 11.574 2.276 5.209 1.00 83.56 115 THR A O 1
ATOM 932 N N . ALA A 1 116 ? 12.282 4.396 5.273 1.00 72.81 116 ALA A N 1
ATOM 933 C CA . ALA A 1 116 ? 12.649 4.469 3.873 1.00 72.81 116 ALA A CA 1
ATOM 934 C C . ALA A 1 116 ? 13.943 3.679 3.629 1.00 72.81 116 ALA A C 1
ATOM 936 O O . ALA A 1 116 ? 15.013 4.025 4.127 1.00 72.81 116 ALA A O 1
ATOM 937 N N . THR A 1 117 ? 13.849 2.612 2.838 1.00 66.31 117 THR A N 1
ATOM 938 C CA . THR A 1 117 ? 14.996 1.794 2.411 1.00 66.31 117 THR A CA 1
ATOM 939 C C . THR A 1 117 ? 15.448 2.135 0.987 1.00 66.31 117 THR A C 1
ATOM 941 O O . THR A 1 117 ? 16.631 2.011 0.674 1.00 66.31 117 THR A O 1
ATOM 944 N N . SER A 1 118 ? 14.528 2.601 0.133 1.00 60.06 118 SER A N 1
ATOM 945 C CA . SER A 1 118 ? 14.783 3.059 -1.237 1.00 60.06 118 SER A CA 1
ATOM 946 C C . SER A 1 118 ? 13.794 4.164 -1.658 1.00 60.06 118 SER A C 1
ATOM 948 O O . SER A 1 118 ? 12.735 4.327 -1.046 1.00 60.06 118 SER A O 1
ATOM 950 N N . GLY A 1 119 ? 14.146 4.949 -2.684 1.00 61.75 119 GLY A N 1
ATOM 951 C CA . GLY A 1 119 ? 13.305 6.032 -3.212 1.00 61.75 119 GLY A CA 1
ATOM 952 C C . GLY A 1 119 ? 13.479 7.379 -2.500 1.00 61.75 119 GLY A C 1
ATOM 953 O O . GLY A 1 119 ? 14.485 7.635 -1.836 1.00 61.75 119 GLY A O 1
ATOM 954 N N . ALA A 1 120 ? 12.491 8.267 -2.646 1.00 62.75 120 ALA A N 1
ATOM 955 C CA . ALA A 1 120 ? 12.498 9.566 -1.978 1.00 62.75 120 ALA A CA 1
ATOM 956 C C . ALA A 1 120 ? 12.203 9.390 -0.475 1.00 62.75 120 ALA A C 1
ATOM 958 O O . ALA A 1 120 ? 11.098 9.013 -0.096 1.00 62.75 120 ALA A O 1
ATOM 959 N N . SER A 1 121 ? 13.179 9.637 0.399 1.00 64.31 121 SER A N 1
ATOM 960 C CA . SER A 1 121 ? 12.996 9.571 1.862 1.00 64.31 121 SER A CA 1
ATOM 961 C C . SER A 1 121 ? 12.365 10.837 2.452 1.00 64.31 121 SER A C 1
ATOM 963 O O . SER A 1 121 ? 11.817 10.794 3.542 1.00 64.31 121 SER A O 1
ATOM 965 N N . LEU A 1 122 ? 12.394 11.951 1.714 1.00 66.50 122 LEU A N 1
ATOM 966 C CA . LEU A 1 122 ? 11.902 13.270 2.140 1.00 66.50 122 LEU A CA 1
ATOM 967 C C . LEU A 1 122 ? 10.473 13.579 1.661 1.00 66.50 122 LEU A C 1
ATOM 969 O O . LEU A 1 122 ? 10.128 14.736 1.453 1.00 66.50 122 LEU A O 1
ATOM 973 N N . ILE A 1 123 ? 9.668 12.551 1.404 1.00 68.19 123 ILE A N 1
ATOM 974 C CA . ILE A 1 123 ? 8.255 12.698 1.024 1.00 68.19 123 ILE A CA 1
ATOM 975 C C . ILE A 1 123 ? 7.374 12.163 2.154 1.00 68.19 123 ILE A C 1
ATOM 977 O O . ILE A 1 123 ? 7.819 11.258 2.874 1.00 68.19 123 ILE A O 1
ATOM 981 N N . PRO A 1 124 ? 6.110 12.618 2.257 1.00 60.91 124 PRO A N 1
ATOM 982 C CA . PRO A 1 124 ? 5.116 11.950 3.086 1.00 60.91 124 PRO A CA 1
ATOM 983 C C . PRO A 1 124 ? 5.102 10.453 2.801 1.00 60.91 124 PRO A C 1
ATOM 985 O O . PRO A 1 124 ? 5.259 10.048 1.647 1.00 60.91 124 PRO A O 1
ATOM 988 N N . ASN A 1 125 ? 4.920 9.637 3.841 1.00 69.38 125 ASN A N 1
ATOM 989 C CA . ASN A 1 125 ? 4.875 8.188 3.689 1.00 69.38 125 ASN A CA 1
ATOM 990 C C . ASN A 1 125 ? 3.884 7.806 2.567 1.00 69.38 125 ASN A C 1
ATOM 992 O O . ASN A 1 125 ? 2.685 8.044 2.723 1.00 69.38 125 ASN A O 1
ATOM 996 N N . PRO A 1 126 ? 4.358 7.240 1.438 1.00 66.31 126 PRO A N 1
ATOM 997 C CA . PRO A 1 126 ? 3.496 7.025 0.287 1.00 66.31 126 PRO A 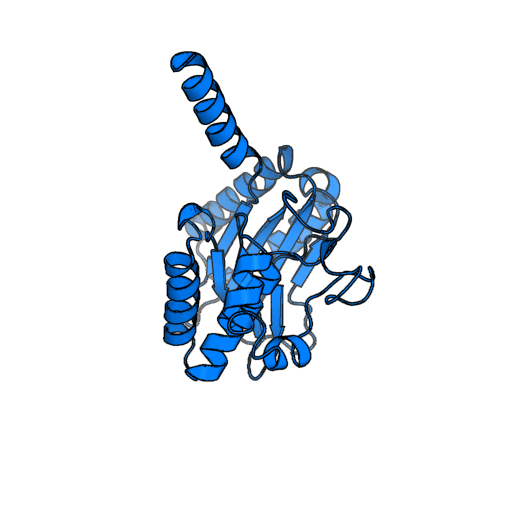CA 1
ATOM 998 C C . PRO A 1 126 ? 2.565 5.829 0.492 1.00 66.31 126 PRO A C 1
ATOM 1000 O O . PRO A 1 126 ? 1.554 5.717 -0.195 1.00 66.31 126 PRO A O 1
ATOM 1003 N N . HIS A 1 127 ? 2.860 4.959 1.462 1.00 78.19 127 HIS A N 1
ATOM 1004 C CA . HIS A 1 127 ? 1.954 3.889 1.856 1.00 78.19 127 HIS A CA 1
ATOM 1005 C C . HIS A 1 127 ? 0.813 4.440 2.709 1.00 78.19 127 HIS A C 1
ATOM 1007 O O . HIS A 1 127 ? 1.062 5.339 3.507 1.00 78.19 127 HIS A O 1
ATOM 1013 N N . PRO A 1 128 ? -0.392 3.858 2.643 1.00 86.88 128 PRO A N 1
ATOM 1014 C CA . PRO A 1 128 ? -0.843 2.893 1.634 1.00 86.88 128 PRO A CA 1
ATOM 1015 C C . PRO A 1 128 ? -0.877 3.500 0.229 1.00 86.88 128 PRO A C 1
ATOM 1017 O O . PRO A 1 128 ? -1.320 4.634 0.075 1.00 86.88 128 PRO A O 1
ATOM 1020 N N . TRP A 1 129 ? -0.425 2.770 -0.792 1.00 90.94 129 TRP A N 1
ATOM 1021 C CA . TRP A 1 129 ? -0.629 3.155 -2.191 1.00 90.94 129 TRP A CA 1
ATOM 1022 C C . TRP A 1 129 ? -2.098 3.007 -2.556 1.00 90.94 129 TRP A C 1
ATOM 1024 O O . TRP A 1 129 ? -2.746 2.082 -2.078 1.00 90.94 129 TRP A O 1
ATOM 1034 N N . LEU A 1 130 ? -2.607 3.900 -3.404 1.00 91.44 130 LEU A N 1
ATOM 1035 C CA . LEU A 1 130 ? -3.972 3.848 -3.918 1.00 91.44 130 LEU A CA 1
ATOM 1036 C C . LEU A 1 130 ? -3.945 3.569 -5.414 1.00 91.44 130 LEU A C 1
ATOM 1038 O O . LEU A 1 130 ? -3.180 4.200 -6.140 1.00 91.44 130 LEU A O 1
ATOM 1042 N N . PHE A 1 131 ? -4.829 2.689 -5.870 1.00 92.06 131 PHE A N 1
ATOM 1043 C CA . PHE A 1 131 ? -5.112 2.502 -7.287 1.00 92.06 131 PHE A CA 1
ATOM 1044 C C . PHE A 1 131 ? -6.614 2.620 -7.511 1.00 92.06 131 PHE A C 1
ATOM 1046 O O . PHE A 1 131 ? -7.398 1.899 -6.893 1.00 92.06 131 PHE A O 1
ATOM 1053 N N . GLN A 1 132 ? -7.012 3.557 -8.367 1.00 87.69 132 GLN A N 1
ATOM 1054 C CA . GLN A 1 132 ? -8.412 3.828 -8.676 1.00 87.69 132 GLN A CA 1
ATOM 1055 C C . GLN A 1 132 ? -8.739 3.308 -10.073 1.00 87.69 132 GLN A C 1
ATOM 1057 O O . GLN A 1 132 ? -8.144 3.747 -11.053 1.00 87.69 132 GLN A O 1
ATOM 1062 N N . ASP A 1 133 ? -9.705 2.400 -10.141 1.00 81.31 133 ASP A N 1
ATOM 1063 C CA . ASP A 1 133 ? -10.320 1.922 -11.380 1.00 81.31 133 ASP A CA 1
ATOM 1064 C C . ASP A 1 133 ? -11.845 1.820 -11.159 1.00 81.31 133 ASP A C 1
ATOM 1066 O O . ASP A 1 133 ? -12.448 2.734 -10.594 1.00 81.31 133 ASP A O 1
ATOM 1070 N N . SER A 1 134 ? -12.494 0.705 -11.514 1.00 81.19 134 SER A N 1
ATOM 1071 C CA . SER A 1 134 ? -13.892 0.427 -11.150 1.00 81.19 134 SER A CA 1
ATOM 1072 C C . SER A 1 134 ? -14.131 0.389 -9.633 1.00 81.19 134 SER A C 1
ATOM 1074 O O . SER A 1 134 ? -15.258 0.584 -9.172 1.00 81.19 134 SER A O 1
ATOM 1076 N N . LYS A 1 135 ? -13.069 0.138 -8.860 1.00 85.06 135 LYS A N 1
ATOM 1077 C CA . LYS A 1 135 ? -13.004 0.181 -7.397 1.00 85.06 135 LYS A CA 1
ATOM 1078 C C . LYS A 1 135 ? -11.682 0.820 -6.976 1.00 85.06 135 LYS A C 1
ATOM 1080 O O . LYS A 1 135 ? -10.727 0.855 -7.753 1.00 85.06 135 LYS A O 1
ATOM 1085 N N . THR A 1 136 ? -11.629 1.302 -5.739 1.00 87.44 136 THR A N 1
ATOM 1086 C CA . THR A 1 136 ? -10.391 1.793 -5.128 1.00 87.44 136 THR A CA 1
ATOM 1087 C C . THR A 1 136 ? -9.727 0.659 -4.367 1.00 87.44 136 THR A C 1
ATOM 1089 O O . THR A 1 136 ? -10.311 0.150 -3.416 1.00 87.44 136 THR A O 1
ATOM 1092 N N . TYR A 1 137 ? -8.503 0.323 -4.753 1.00 91.88 137 TYR A N 1
ATOM 1093 C CA . TYR A 1 137 ? -7.656 -0.636 -4.052 1.00 91.88 137 TYR A CA 1
ATOM 1094 C C . TYR A 1 137 ? -6.589 0.099 -3.248 1.00 91.88 137 TYR A C 1
ATOM 1096 O O . TYR A 1 137 ? -6.107 1.154 -3.684 1.00 91.88 137 TYR A O 1
ATOM 1104 N N . SER A 1 138 ? -6.185 -0.467 -2.111 1.00 93.25 138 SER A N 1
ATOM 1105 C CA . SER A 1 138 ? -4.983 -0.026 -1.406 1.00 93.25 138 SER A CA 1
ATOM 1106 C C . SER A 1 138 ? -3.979 -1.130 -1.149 1.00 93.25 138 SER A C 1
ATOM 1108 O O . SER A 1 138 ? -4.323 -2.305 -1.026 1.00 93.25 138 SER A O 1
ATOM 1110 N N . PHE A 1 139 ? -2.713 -0.727 -1.070 1.00 94.50 139 PHE A N 1
ATOM 1111 C CA . PHE A 1 139 ? -1.605 -1.636 -0.839 1.00 94.50 139 PHE A CA 1
ATOM 1112 C C . PHE A 1 139 ? -0.575 -1.045 0.115 1.00 94.50 139 PHE A C 1
ATOM 1114 O O . PHE A 1 139 ? -0.079 0.070 -0.067 1.00 94.50 139 PHE A O 1
ATOM 1121 N N . VAL A 1 140 ? -0.232 -1.821 1.137 1.00 92.38 140 VAL A N 1
ATOM 1122 C CA . VAL A 1 140 ? 0.833 -1.518 2.089 1.00 92.38 140 VAL A CA 1
ATOM 1123 C C . VAL A 1 140 ? 1.855 -2.630 2.044 1.00 92.38 140 VAL A C 1
ATOM 1125 O O . VAL A 1 140 ? 1.496 -3.804 2.054 1.00 92.38 140 VAL A O 1
ATOM 1128 N N . HIS A 1 141 ? 3.131 -2.265 2.055 1.00 89.94 141 HIS A N 1
ATOM 1129 C CA . HIS A 1 141 ? 4.231 -3.207 1.938 1.00 89.94 141 HIS A CA 1
ATOM 1130 C C . HIS A 1 141 ? 5.341 -2.898 2.936 1.00 89.94 141 HIS A C 1
ATOM 1132 O O . HIS A 1 141 ? 5.681 -1.743 3.194 1.00 89.94 141 HIS A O 1
ATOM 1138 N N . ASN A 1 142 ? 5.881 -3.966 3.510 1.00 86.56 142 ASN A N 1
ATOM 1139 C CA . ASN A 1 142 ? 7.027 -3.963 4.390 1.00 86.56 142 ASN A CA 1
ATOM 1140 C C . ASN A 1 142 ? 8.060 -4.952 3.849 1.00 86.56 142 ASN A C 1
ATOM 1142 O O . ASN A 1 142 ? 7.933 -6.168 3.996 1.00 86.56 142 ASN A O 1
ATOM 1146 N N . GLY A 1 143 ? 9.094 -4.411 3.225 1.00 83.38 143 GLY A N 1
ATOM 1147 C CA . GLY A 1 143 ? 10.168 -5.175 2.623 1.00 83.38 143 GLY A CA 1
ATOM 1148 C C . GLY A 1 143 ? 10.934 -4.305 1.641 1.00 83.38 143 GLY A C 1
ATOM 1149 O O . GLY A 1 143 ? 10.721 -3.098 1.573 1.00 83.38 143 GLY A O 1
ATOM 1150 N N . GLY A 1 144 ? 11.837 -4.929 0.895 1.00 83.75 144 GLY A N 1
ATOM 1151 C CA . GLY A 1 144 ? 12.517 -4.291 -0.223 1.00 83.75 144 GLY A CA 1
ATOM 1152 C C . GLY A 1 144 ? 12.545 -5.249 -1.401 1.00 83.75 144 GLY A C 1
ATOM 1153 O O . GLY A 1 144 ? 12.951 -6.398 -1.230 1.00 83.75 144 GLY A O 1
ATOM 1154 N N . ALA A 1 145 ? 12.125 -4.789 -2.571 1.00 87.88 145 ALA A N 1
ATOM 1155 C CA . ALA A 1 145 ? 12.157 -5.542 -3.818 1.00 87.88 145 ALA A CA 1
ATOM 1156 C C . ALA A 1 145 ? 13.008 -4.809 -4.867 1.00 87.88 145 ALA A C 1
ATOM 1158 O O . ALA A 1 145 ? 13.112 -3.583 -4.866 1.00 87.88 145 ALA A O 1
ATOM 1159 N N . SER A 1 146 ? 13.650 -5.554 -5.774 1.00 91.38 146 SER A N 1
ATOM 1160 C CA . SER A 1 146 ? 14.400 -4.931 -6.874 1.00 91.38 146 SER A CA 1
ATOM 1161 C C . SER A 1 146 ? 13.429 -4.257 -7.838 1.00 91.38 146 SER A C 1
ATOM 1163 O O . SER A 1 146 ? 12.553 -4.914 -8.403 1.00 91.38 146 SER A O 1
ATOM 1165 N N . LYS A 1 147 ? 13.614 -2.949 -8.049 1.00 92.69 147 LYS A N 1
ATOM 1166 C CA . LYS A 1 147 ? 12.810 -2.171 -8.998 1.00 92.69 147 LYS A CA 1
ATOM 1167 C C . LYS A 1 147 ? 13.021 -2.641 -10.430 1.00 92.69 147 LYS A C 1
ATOM 1169 O O . LYS A 1 147 ? 12.079 -2.648 -11.206 1.00 92.69 147 LYS A O 1
ATOM 1174 N N . GLU A 1 148 ? 14.236 -3.062 -10.753 1.00 95.00 148 GLU A N 1
ATOM 1175 C CA . GLU A 1 148 ? 14.626 -3.587 -12.059 1.00 95.00 148 GLU A CA 1
ATOM 1176 C C . GLU A 1 148 ? 13.907 -4.908 -12.342 1.00 95.00 148 GLU A C 1
ATOM 1178 O O . GLU A 1 148 ? 13.281 -5.056 -13.384 1.00 95.00 148 GLU A O 1
ATOM 1183 N N . LEU A 1 149 ? 13.891 -5.834 -11.376 1.00 97.19 149 LEU A N 1
ATOM 1184 C CA . LEU A 1 149 ? 13.139 -7.080 -11.520 1.00 97.19 149 LEU A CA 1
ATOM 1185 C C . LEU A 1 149 ? 11.631 -6.822 -11.645 1.00 97.19 149 LEU A C 1
ATOM 1187 O O . LEU A 1 149 ? 10.975 -7.418 -12.493 1.00 97.19 149 LEU A O 1
ATOM 1191 N N . LEU A 1 150 ? 11.066 -5.936 -10.818 1.00 97.81 150 LEU A N 1
ATOM 1192 C CA . LEU A 1 150 ? 9.646 -5.580 -10.909 1.00 97.81 150 LEU A CA 1
ATOM 1193 C C . LEU A 1 150 ? 9.315 -4.931 -12.257 1.00 97.81 150 LEU A C 1
ATOM 1195 O O . LEU A 1 150 ? 8.303 -5.274 -12.863 1.00 97.81 150 LEU A O 1
ATOM 1199 N N . TYR A 1 151 ? 10.182 -4.049 -12.751 1.00 97.81 151 TYR A N 1
ATOM 1200 C CA . TYR A 1 151 ? 10.071 -3.468 -14.083 1.00 97.81 151 TYR A CA 1
ATOM 1201 C C . TYR A 1 151 ? 10.034 -4.547 -15.163 1.00 97.81 151 TYR A C 1
ATOM 1203 O O . TYR A 1 151 ? 9.124 -4.549 -15.991 1.00 97.81 151 TYR A O 1
ATOM 1211 N N . ASP A 1 152 ? 10.968 -5.496 -15.127 1.00 98.31 152 ASP A N 1
ATOM 1212 C CA . ASP A 1 152 ? 11.038 -6.591 -16.093 1.00 98.31 152 ASP A CA 1
ATOM 1213 C C . ASP A 1 152 ? 9.790 -7.482 -16.037 1.00 98.31 152 ASP A C 1
ATOM 1215 O O . ASP A 1 152 ? 9.236 -7.842 -17.078 1.00 98.31 152 ASP A O 1
ATOM 1219 N N . LEU A 1 153 ? 9.284 -7.789 -14.839 1.00 98.44 153 LEU A N 1
ATOM 1220 C CA . LEU A 1 153 ? 8.046 -8.555 -14.663 1.00 98.44 153 LEU A CA 1
ATOM 1221 C C . LEU A 1 153 ? 6.823 -7.813 -15.222 1.00 98.44 153 LEU A C 1
ATOM 1223 O O . LEU A 1 153 ? 5.969 -8.427 -15.863 1.00 98.44 153 LEU A O 1
ATOM 1227 N N . ILE A 1 154 ? 6.735 -6.497 -15.011 1.00 98.56 154 ILE A N 1
ATOM 1228 C CA . ILE A 1 154 ? 5.625 -5.682 -15.518 1.00 98.56 154 ILE A CA 1
ATOM 1229 C C . ILE A 1 154 ? 5.708 -5.539 -17.035 1.00 98.56 154 ILE A C 1
ATOM 1231 O O . ILE A 1 154 ? 4.684 -5.635 -17.708 1.00 98.56 154 ILE A O 1
ATOM 1235 N N . THR A 1 155 ? 6.898 -5.322 -17.584 1.00 98.00 155 THR A N 1
ATOM 1236 C CA . THR A 1 155 ? 7.085 -4.945 -18.992 1.00 98.00 155 THR A CA 1
ATOM 1237 C C . THR A 1 155 ? 7.443 -6.114 -19.904 1.00 98.00 155 THR A C 1
ATOM 1239 O O . THR A 1 155 ? 7.739 -5.922 -21.083 1.00 98.00 155 THR A O 1
ATOM 1242 N N . ASN A 1 156 ? 7.443 -7.339 -19.369 1.00 96.06 156 ASN A N 1
ATOM 1243 C CA . ASN A 1 156 ? 7.957 -8.520 -20.056 1.00 96.06 156 ASN A CA 1
ATOM 1244 C C . ASN A 1 156 ? 9.382 -8.268 -20.594 1.00 96.06 156 ASN A C 1
ATOM 1246 O O . ASN A 1 156 ? 9.634 -8.346 -21.800 1.00 96.06 156 ASN A O 1
ATOM 1250 N N . ASN A 1 157 ? 10.298 -7.922 -19.686 1.00 96.00 157 ASN A N 1
ATOM 1251 C CA . ASN A 1 157 ? 11.694 -7.558 -19.951 1.00 96.00 157 ASN A CA 1
ATOM 1252 C C . ASN A 1 157 ? 11.834 -6.397 -20.960 1.00 96.00 157 ASN A C 1
ATOM 1254 O O . ASN A 1 157 ? 12.616 -6.478 -21.909 1.00 96.00 157 ASN A O 1
ATOM 1258 N N . GLY A 1 158 ? 11.017 -5.351 -20.806 1.00 95.12 158 GLY A N 1
ATOM 1259 C CA . GLY A 1 158 ? 11.014 -4.159 -21.663 1.00 95.12 158 GLY A CA 1
ATOM 1260 C C . GLY A 1 158 ? 10.382 -4.344 -23.046 1.00 95.12 158 GLY A C 1
ATOM 1261 O O . GLY A 1 158 ? 10.480 -3.453 -23.885 1.00 95.12 158 GLY A O 1
ATOM 1262 N N . SER A 1 159 ? 9.751 -5.488 -23.329 1.00 96.88 159 SER A N 1
ATOM 1263 C CA . SER A 1 159 ? 9.097 -5.710 -24.629 1.00 96.88 159 SER A CA 1
ATOM 1264 C C . SER A 1 159 ? 7.715 -5.060 -24.743 1.00 96.88 159 SER A C 1
ATOM 1266 O O . SER A 1 159 ? 7.254 -4.821 -25.860 1.00 96.88 159 SER A O 1
ATOM 1268 N N . ASP A 1 160 ? 7.067 -4.762 -23.616 1.00 97.44 160 ASP A N 1
ATOM 1269 C CA . ASP A 1 160 ? 5.761 -4.109 -23.552 1.00 97.44 160 ASP A CA 1
ATOM 1270 C C . ASP A 1 160 ? 5.652 -3.165 -22.346 1.00 97.44 160 ASP A C 1
ATOM 1272 O O . ASP A 1 160 ? 5.319 -3.567 -21.232 1.00 97.44 160 ASP A O 1
ATOM 1276 N N . GLU A 1 161 ? 5.883 -1.878 -22.584 1.00 96.75 161 GLU A N 1
ATOM 1277 C CA . GLU A 1 161 ? 5.771 -0.831 -21.560 1.00 96.75 161 GLU A CA 1
ATOM 1278 C C . GLU A 1 161 ? 4.347 -0.268 -21.424 1.00 96.75 161 GLU A C 1
ATOM 1280 O O . GLU A 1 161 ? 4.096 0.565 -20.554 1.00 96.75 161 GLU A O 1
ATOM 1285 N N . SER A 1 162 ? 3.383 -0.733 -22.231 1.00 98.00 162 SER A N 1
ATOM 1286 C CA . SER A 1 162 ? 2.053 -0.113 -22.344 1.00 98.00 162 SER A CA 1
ATOM 1287 C C . SER A 1 162 ? 1.306 0.017 -21.015 1.00 98.00 162 SER A C 1
ATOM 1289 O O . SER A 1 162 ? 0.563 0.980 -20.821 1.00 98.00 162 SER A O 1
ATOM 1291 N N . TRP A 1 163 ? 1.521 -0.919 -20.085 1.00 98.00 163 TRP A N 1
ATOM 1292 C CA . TRP A 1 163 ? 0.939 -0.856 -18.747 1.00 98.00 163 TRP A CA 1
ATOM 1293 C C . TRP A 1 163 ? 1.476 0.322 -17.925 1.00 98.00 163 TRP A C 1
ATOM 1295 O O . TRP A 1 163 ? 0.683 1.039 -17.320 1.00 98.00 163 TRP A O 1
ATOM 1305 N N . LEU A 1 164 ? 2.796 0.546 -17.930 1.00 97.69 164 LEU A N 1
ATOM 1306 C CA . LEU A 1 164 ? 3.436 1.659 -17.217 1.00 97.69 164 LEU A CA 1
ATOM 1307 C C . LEU A 1 164 ? 3.226 2.997 -17.934 1.00 97.69 164 LEU A C 1
ATOM 1309 O O . LEU A 1 164 ? 3.187 4.037 -17.291 1.00 97.69 164 LEU A O 1
ATOM 1313 N N . GLU A 1 165 ? 3.024 2.985 -19.252 1.00 96.81 165 GLU A N 1
ATOM 1314 C CA . GLU A 1 165 ? 2.584 4.170 -19.998 1.00 96.81 165 GLU A CA 1
ATOM 1315 C C . GLU A 1 165 ? 1.190 4.640 -19.558 1.00 96.81 165 GLU A C 1
ATOM 1317 O O . GLU A 1 165 ? 0.942 5.837 -19.421 1.00 96.81 165 GLU A O 1
ATOM 1322 N N . GLN A 1 166 ? 0.276 3.694 -19.326 1.00 96.50 166 GLN A N 1
ATOM 1323 C CA . GLN A 1 166 ? -1.088 3.980 -18.869 1.00 96.50 166 GLN A CA 1
ATOM 1324 C C . GLN A 1 166 ? -1.154 4.279 -17.366 1.00 96.50 166 GLN A C 1
ATOM 1326 O O . GLN A 1 166 ? -2.013 5.045 -16.933 1.00 96.50 166 GLN A O 1
ATOM 1331 N N . HIS A 1 167 ? -0.233 3.711 -16.586 1.00 96.25 167 HIS A N 1
ATOM 1332 C CA . HIS A 1 167 ? -0.158 3.851 -15.133 1.00 96.25 167 HIS A CA 1
ATOM 1333 C C . HIS A 1 167 ? 1.269 4.254 -14.717 1.00 96.25 167 HIS A C 1
ATOM 1335 O O . HIS A 1 167 ? 2.005 3.432 -14.164 1.00 96.25 167 HIS A O 1
ATOM 1341 N N . PRO A 1 168 ? 1.693 5.497 -15.018 1.00 96.12 168 PRO A N 1
ATOM 1342 C CA . PRO A 1 168 ? 3.063 5.937 -14.782 1.00 96.12 168 PRO A CA 1
ATOM 1343 C C . PRO A 1 168 ? 3.393 5.953 -13.281 1.00 96.12 168 PRO A C 1
ATOM 1345 O O . PRO A 1 168 ? 2.654 6.586 -12.521 1.00 96.12 168 PRO A O 1
ATOM 1348 N N . PRO A 1 169 ? 4.507 5.324 -12.852 1.00 94.69 169 PRO A N 1
ATOM 1349 C CA . PRO A 1 169 ? 4.965 5.386 -11.467 1.00 94.69 169 PRO A CA 1
ATOM 1350 C C . PRO A 1 169 ? 5.206 6.823 -10.993 1.00 94.69 169 PRO A C 1
ATOM 1352 O O . PRO A 1 169 ? 5.685 7.678 -11.748 1.00 94.69 169 PRO A O 1
ATOM 1355 N N . GLN A 1 170 ? 4.924 7.093 -9.721 1.00 92.19 170 GLN A N 1
ATOM 1356 C CA . GLN A 1 170 ? 5.179 8.381 -9.103 1.00 92.19 170 GLN A CA 1
ATOM 1357 C C . GLN A 1 170 ? 6.666 8.629 -8.875 1.00 92.19 170 GLN A C 1
ATOM 1359 O O . GLN A 1 170 ? 7.408 7.840 -8.293 1.00 92.19 170 GLN A O 1
ATOM 1364 N N . THR A 1 171 ? 7.089 9.825 -9.275 1.00 91.44 171 THR A N 1
ATOM 1365 C CA . THR A 1 171 ? 8.456 10.315 -9.070 1.00 91.44 171 THR A CA 1
ATOM 1366 C C . THR A 1 171 ? 8.512 11.464 -8.071 1.00 91.44 171 THR A C 1
ATOM 1368 O O . THR A 1 171 ? 9.593 11.993 -7.799 1.00 91.44 171 THR A O 1
ATOM 1371 N N . PHE A 1 172 ? 7.362 11.878 -7.523 1.00 88.69 172 PHE A N 1
ATOM 1372 C CA . PHE A 1 172 ? 7.249 12.976 -6.559 1.00 88.69 172 PHE A CA 1
ATOM 1373 C C . PHE A 1 172 ? 7.882 14.281 -7.069 1.00 88.69 172 PHE A C 1
ATOM 1375 O O . PHE A 1 172 ? 8.558 14.998 -6.335 1.00 88.69 172 PHE A O 1
ATOM 1382 N N . GLY A 1 173 ? 7.703 14.562 -8.363 1.00 88.56 173 GLY A N 1
ATOM 1383 C CA . GLY A 1 173 ? 8.212 15.772 -9.013 1.00 88.56 173 GLY A CA 1
ATOM 1384 C C . GLY A 1 173 ? 9.681 15.715 -9.445 1.00 88.56 173 GLY A C 1
ATOM 1385 O O . GLY A 1 173 ? 10.193 16.712 -9.946 1.00 88.56 173 GLY A O 1
ATOM 1386 N N . ASN A 1 174 ? 10.359 14.569 -9.320 1.00 88.81 174 ASN A N 1
ATOM 1387 C CA . ASN A 1 174 ? 11.777 14.419 -9.682 1.00 88.81 174 ASN A CA 1
ATOM 1388 C C . ASN A 1 174 ? 12.021 14.092 -11.171 1.00 88.81 174 ASN A C 1
ATOM 1390 O O . ASN A 1 174 ? 13.082 13.587 -11.535 1.00 88.81 174 ASN A O 1
ATOM 1394 N N . GLY A 1 175 ? 11.059 14.398 -12.045 1.00 91.69 175 GLY A N 1
ATOM 1395 C CA . GLY A 1 175 ? 11.151 14.178 -13.491 1.00 91.69 175 GLY A CA 1
ATOM 1396 C C . GLY A 1 175 ? 10.424 12.924 -13.974 1.00 91.69 175 GLY A C 1
ATOM 1397 O O . GLY A 1 175 ? 9.620 12.343 -13.248 1.00 91.69 175 GLY A O 1
ATOM 1398 N N . ASP A 1 176 ? 10.683 12.541 -15.225 1.00 94.38 176 ASP A N 1
ATOM 1399 C CA . ASP A 1 176 ? 10.068 11.376 -15.869 1.00 94.38 176 ASP A CA 1
ATOM 1400 C C . ASP A 1 176 ? 10.604 10.064 -15.276 1.00 94.38 176 ASP A C 1
ATOM 1402 O O . ASP A 1 176 ? 11.806 9.946 -15.015 1.00 94.38 176 ASP A O 1
ATOM 1406 N N . TRP A 1 177 ? 9.721 9.087 -15.059 1.00 94.25 177 TRP A N 1
ATOM 1407 C CA . TRP A 1 177 ? 10.066 7.806 -14.442 1.00 94.25 177 TRP A CA 1
ATOM 1408 C C . TRP A 1 177 ? 11.015 6.958 -15.304 1.00 94.25 177 TRP A C 1
ATOM 1410 O O . TRP A 1 177 ? 11.731 6.135 -14.744 1.00 94.25 177 TRP A O 1
ATOM 1420 N N . ARG A 1 178 ? 11.073 7.187 -16.625 1.00 93.38 178 ARG A N 1
ATOM 1421 C CA . ARG A 1 178 ? 11.972 6.485 -17.564 1.00 93.38 178 ARG A CA 1
ATOM 1422 C C . ARG A 1 178 ? 13.420 6.970 -17.495 1.00 93.38 178 ARG A C 1
ATOM 1424 O O . ARG A 1 178 ? 14.328 6.249 -17.891 1.00 93.38 178 ARG A O 1
ATOM 1431 N N . ASP A 1 179 ? 13.626 8.183 -16.983 1.00 92.06 179 ASP A N 1
ATOM 1432 C CA . ASP A 1 179 ? 14.922 8.855 -16.957 1.00 92.06 179 ASP A CA 1
ATOM 1433 C C . ASP A 1 179 ? 15.312 9.223 -15.510 1.00 92.06 179 ASP A C 1
ATOM 1435 O O . ASP A 1 179 ? 15.465 8.376 -14.629 1.00 92.06 179 ASP A O 1
ATOM 1439 N N . ASN A 1 180 ? 15.473 10.522 -15.239 1.00 88.62 180 ASN A N 1
ATOM 1440 C CA . ASN A 1 180 ? 15.980 11.049 -13.973 1.00 88.62 180 ASN A CA 1
ATOM 1441 C C . ASN A 1 180 ? 15.066 10.737 -12.776 1.00 88.62 180 ASN A C 1
ATOM 1443 O O . ASN A 1 180 ? 15.544 10.692 -11.642 1.00 88.62 180 ASN A O 1
ATOM 1447 N N . GLY A 1 181 ? 13.773 10.511 -13.020 1.00 91.44 181 GLY A N 1
ATOM 1448 C CA . GLY A 1 181 ? 12.785 10.219 -11.990 1.00 91.44 181 GLY A CA 1
ATOM 1449 C C . GLY A 1 181 ? 12.831 8.783 -11.467 1.00 91.44 181 GLY A C 1
ATOM 1450 O O . GLY A 1 181 ? 12.293 8.537 -10.387 1.00 91.44 181 GLY A O 1
ATOM 1451 N N . TRP A 1 182 ? 13.509 7.851 -12.155 1.00 92.38 182 TRP A N 1
ATOM 1452 C CA . TRP A 1 182 ? 13.565 6.434 -11.763 1.00 92.38 182 TRP A CA 1
ATOM 1453 C C . TRP A 1 182 ? 14.046 6.229 -10.324 1.00 92.38 182 TRP A C 1
ATOM 1455 O O . TRP A 1 182 ? 13.536 5.381 -9.589 1.00 92.38 182 TRP A O 1
ATOM 1465 N N . ASN A 1 183 ? 15.005 7.041 -9.874 1.00 88.56 183 ASN A N 1
ATOM 1466 C CA . ASN A 1 183 ? 15.549 6.954 -8.518 1.00 88.56 183 ASN A CA 1
ATOM 1467 C C . ASN A 1 183 ? 14.520 7.287 -7.428 1.00 88.56 183 ASN A C 1
ATOM 1469 O O . ASN A 1 183 ? 14.664 6.795 -6.311 1.00 88.56 183 ASN A O 1
ATOM 1473 N N . SER A 1 184 ? 13.485 8.064 -7.752 1.00 88.75 184 SER A N 1
ATOM 1474 C CA . SER A 1 184 ? 12.411 8.430 -6.824 1.00 88.75 184 SER A CA 1
ATOM 1475 C C . SER A 1 184 ? 11.238 7.453 -6.832 1.00 88.75 184 SER A C 1
ATOM 1477 O O . SER A 1 184 ? 10.453 7.480 -5.885 1.00 88.75 184 SER A O 1
ATOM 1479 N N . VAL A 1 185 ? 11.144 6.582 -7.844 1.00 90.50 185 VAL A N 1
ATOM 1480 C CA . VAL A 1 185 ? 10.159 5.492 -7.878 1.00 90.50 185 VAL A CA 1
ATOM 1481 C C . VAL A 1 185 ? 10.411 4.558 -6.701 1.00 90.50 185 VAL A C 1
ATOM 1483 O O . VAL A 1 185 ? 11.558 4.164 -6.440 1.00 90.50 185 VAL A O 1
ATOM 1486 N N . VAL A 1 186 ? 9.335 4.212 -6.001 1.00 88.62 186 VAL A N 1
ATOM 1487 C CA . VAL A 1 186 ? 9.350 3.317 -4.842 1.00 88.62 186 VAL A CA 1
ATOM 1488 C C . VAL A 1 186 ? 8.946 1.919 -5.301 1.00 88.62 186 VAL A C 1
ATOM 1490 O O . VAL A 1 186 ? 7.995 1.746 -6.059 1.00 88.62 186 VAL A O 1
ATOM 1493 N N . ASP A 1 187 ? 9.678 0.909 -4.848 1.00 90.38 187 ASP A N 1
ATOM 1494 C CA . ASP A 1 187 ? 9.459 -0.497 -5.195 1.00 90.38 187 ASP A CA 1
ATOM 1495 C C . ASP A 1 187 ? 8.039 -0.988 -4.880 1.00 90.38 187 ASP A C 1
ATOM 1497 O O . ASP A 1 187 ? 7.420 -1.660 -5.701 1.00 90.38 187 ASP A O 1
ATOM 1501 N N . SER A 1 188 ? 7.481 -0.598 -3.740 1.00 91.31 188 SER A N 1
ATOM 1502 C CA . SER A 1 188 ? 6.111 -0.937 -3.345 1.00 91.31 188 SER A CA 1
ATOM 1503 C C . SER A 1 188 ? 5.024 -0.411 -4.292 1.00 91.31 188 SER A C 1
ATOM 1505 O O . SER A 1 188 ? 3.968 -1.034 -4.397 1.00 91.31 188 SER A O 1
ATOM 1507 N N . GLU A 1 189 ? 5.269 0.691 -5.011 1.00 93.81 189 GLU A N 1
ATOM 1508 C CA . GLU A 1 189 ? 4.363 1.163 -6.064 1.00 93.81 189 GLU A CA 1
ATOM 1509 C C . GLU A 1 189 ? 4.410 0.223 -7.265 1.00 93.81 189 GLU A C 1
ATOM 1511 O O . GLU A 1 189 ? 3.372 -0.169 -7.787 1.00 93.81 189 GLU A O 1
ATOM 1516 N N . LEU A 1 190 ? 5.610 -0.205 -7.670 1.00 96.38 190 LEU A N 1
ATOM 1517 C CA . LEU A 1 190 ? 5.774 -1.169 -8.757 1.00 96.38 190 LEU A CA 1
ATOM 1518 C C . LEU A 1 190 ? 5.132 -2.520 -8.406 1.00 96.38 190 LEU A C 1
ATOM 1520 O O . LEU A 1 190 ? 4.504 -3.132 -9.268 1.00 96.38 190 LEU A O 1
ATOM 1524 N N . ILE A 1 191 ? 5.207 -2.961 -7.144 1.00 96.88 191 ILE A N 1
ATOM 1525 C CA . ILE A 1 191 ? 4.467 -4.147 -6.680 1.00 96.88 191 ILE A CA 1
ATOM 1526 C C . ILE A 1 191 ? 2.958 -3.941 -6.866 1.00 96.88 191 ILE A C 1
ATOM 1528 O O . ILE A 1 191 ? 2.294 -4.808 -7.436 1.00 96.88 191 ILE A O 1
ATOM 1532 N N . MET A 1 192 ? 2.419 -2.791 -6.444 1.00 97.19 192 MET A N 1
ATOM 1533 C CA . MET A 1 192 ? 1.002 -2.468 -6.637 1.00 97.19 192 MET A CA 1
ATOM 1534 C C . MET A 1 192 ? 0.620 -2.471 -8.123 1.00 97.19 192 MET A C 1
ATOM 1536 O O . MET A 1 192 ? -0.373 -3.084 -8.505 1.00 97.19 192 MET A O 1
ATOM 1540 N N . LEU A 1 193 ? 1.427 -1.848 -8.984 1.00 98.06 193 LEU A N 1
ATOM 1541 C CA . LEU A 1 193 ? 1.181 -1.816 -10.425 1.00 98.06 193 LEU A CA 1
ATOM 1542 C C . LEU A 1 193 ? 1.208 -3.216 -11.050 1.00 98.06 193 LEU A C 1
ATOM 1544 O O . LEU A 1 193 ? 0.388 -3.492 -11.924 1.00 98.06 193 LEU A O 1
ATOM 1548 N N . LEU A 1 194 ? 2.094 -4.112 -10.601 1.00 98.50 194 LEU A N 1
ATOM 1549 C CA . LEU A 1 194 ? 2.107 -5.507 -11.046 1.00 98.50 194 LEU A CA 1
ATOM 1550 C C . LEU A 1 194 ? 0.848 -6.259 -10.595 1.00 98.50 194 LEU A C 1
ATOM 1552 O O . LEU A 1 194 ? 0.232 -6.943 -11.412 1.00 98.50 194 LEU A O 1
ATOM 1556 N N . ILE A 1 195 ? 0.444 -6.111 -9.328 1.00 98.44 195 ILE A N 1
ATOM 1557 C CA . ILE A 1 195 ? -0.793 -6.704 -8.796 1.00 98.44 195 ILE A CA 1
ATOM 1558 C C . ILE A 1 195 ? -1.986 -6.259 -9.641 1.00 98.44 195 ILE A C 1
ATOM 1560 O O . ILE A 1 195 ? -2.735 -7.095 -10.144 1.00 98.44 195 ILE A O 1
ATOM 1564 N N . MET A 1 196 ? -2.124 -4.953 -9.867 1.00 98.25 196 MET A N 1
ATOM 1565 C CA . MET A 1 196 ? -3.247 -4.408 -10.626 1.00 98.25 196 MET A CA 1
ATOM 1566 C C . MET A 1 196 ? -3.234 -4.840 -12.092 1.00 98.25 196 MET A C 1
ATOM 1568 O O . MET A 1 196 ? -4.302 -5.108 -12.644 1.00 98.25 196 MET A O 1
ATOM 1572 N N . LYS A 1 197 ? -2.052 -5.004 -12.704 1.00 98.06 197 LYS A N 1
ATOM 1573 C CA . LYS A 1 197 ? -1.930 -5.585 -14.048 1.00 98.06 197 LYS A CA 1
ATOM 1574 C C . LYS A 1 197 ? -2.519 -6.992 -14.095 1.00 98.06 197 LYS A C 1
ATOM 1576 O O . LYS A 1 197 ? -3.289 -7.303 -14.998 1.00 98.06 197 LYS A O 1
ATOM 1581 N N . GLN A 1 198 ? -2.171 -7.842 -13.128 1.00 98.44 198 GLN A N 1
ATOM 1582 C CA . GLN A 1 198 ? -2.668 -9.218 -13.098 1.00 98.44 198 GLN A CA 1
ATOM 1583 C C . GLN A 1 198 ? -4.166 -9.272 -12.794 1.00 98.44 198 GLN A C 1
ATOM 1585 O O . GLN A 1 198 ? -4.890 -10.001 -13.465 1.00 98.44 198 GLN A O 1
ATOM 1590 N N . ILE A 1 199 ? -4.666 -8.450 -11.867 1.00 97.88 199 ILE A N 1
ATOM 1591 C CA . ILE A 1 199 ? -6.111 -8.338 -11.616 1.00 97.88 199 ILE A CA 1
ATOM 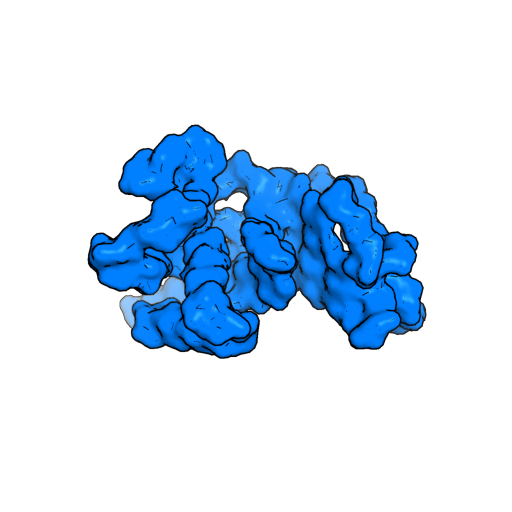1592 C C . ILE A 1 199 ? -6.852 -7.930 -12.896 1.00 97.88 199 ILE A C 1
ATOM 1594 O O . ILE A 1 199 ? -7.878 -8.523 -13.211 1.00 97.88 199 ILE A O 1
ATOM 1598 N N . ASN A 1 200 ? -6.319 -6.981 -13.672 1.00 96.69 200 ASN A N 1
ATOM 1599 C CA . ASN A 1 200 ? -6.916 -6.569 -14.944 1.00 96.69 200 ASN A CA 1
ATOM 1600 C C . ASN A 1 200 ? -6.909 -7.688 -16.003 1.00 96.69 200 ASN A C 1
ATOM 1602 O O . ASN A 1 200 ? -7.882 -7.842 -16.734 1.00 96.69 200 ASN A O 1
ATOM 1606 N N . ILE A 1 201 ? -5.837 -8.485 -16.073 1.00 97.19 201 ILE A N 1
ATOM 1607 C CA . ILE A 1 201 ? -5.721 -9.614 -17.011 1.00 97.19 201 ILE A CA 1
ATOM 1608 C C . ILE A 1 201 ? -6.713 -10.732 -16.674 1.00 97.19 201 ILE A C 1
ATOM 1610 O O . ILE A 1 201 ? -7.315 -11.310 -17.580 1.00 97.19 201 ILE A O 1
ATOM 1614 N N . PHE A 1 202 ? -6.850 -11.063 -15.390 1.00 97.88 202 PHE A N 1
ATOM 1615 C CA . PHE A 1 202 ? -7.671 -12.188 -14.943 1.00 97.88 202 PHE A CA 1
ATOM 1616 C C . PHE A 1 202 ? -9.124 -11.815 -14.639 1.00 97.88 202 PHE A C 1
ATOM 1618 O O . PHE A 1 202 ? -9.954 -12.718 -14.557 1.00 97.88 202 PHE A O 1
ATOM 1625 N N . ASP A 1 203 ? -9.427 -10.524 -14.484 1.00 95.81 203 ASP A N 1
ATOM 1626 C CA . ASP A 1 203 ? -10.727 -10.007 -14.027 1.00 95.81 203 ASP A CA 1
ATOM 1627 C C . ASP A 1 203 ? -11.179 -10.631 -12.688 1.00 95.81 203 ASP A C 1
ATOM 1629 O O . ASP A 1 203 ? -12.361 -10.831 -12.416 1.00 95.81 203 ASP A O 1
ATOM 1633 N N . ASP A 1 204 ? -10.209 -10.973 -11.834 1.00 96.25 204 ASP A N 1
ATOM 1634 C CA . ASP A 1 204 ? -10.428 -11.564 -10.516 1.00 96.25 204 ASP A CA 1
ATOM 1635 C C . ASP A 1 204 ? -9.307 -11.141 -9.558 1.00 96.25 204 ASP A C 1
ATOM 1637 O O . ASP A 1 204 ? -8.116 -11.255 -9.864 1.00 96.25 204 ASP A O 1
ATOM 1641 N N . VAL A 1 205 ? -9.696 -10.638 -8.383 1.00 96.00 205 VAL A N 1
ATOM 1642 C CA . VAL A 1 205 ? -8.758 -10.099 -7.389 1.00 96.00 205 VAL A CA 1
ATOM 1643 C C . VAL A 1 205 ? -7.850 -11.189 -6.823 1.00 96.00 205 VAL A C 1
ATOM 1645 O O . VAL A 1 205 ? -6.645 -10.981 -6.709 1.00 96.00 205 VAL A O 1
ATOM 1648 N N . LEU A 1 206 ? -8.402 -12.353 -6.470 1.00 97.19 206 LEU A N 1
ATOM 1649 C CA . LEU A 1 206 ? -7.628 -13.422 -5.840 1.00 97.19 206 LEU A CA 1
ATOM 1650 C C . LEU A 1 206 ? -6.684 -14.079 -6.842 1.00 97.19 206 LEU A C 1
ATOM 1652 O O . LEU A 1 206 ? -5.516 -14.283 -6.519 1.00 97.19 206 LEU A O 1
ATOM 1656 N N . VAL A 1 207 ? -7.157 -14.349 -8.061 1.00 98.38 207 VAL A N 1
ATOM 1657 C CA . VAL A 1 207 ? -6.317 -14.919 -9.126 1.00 98.38 207 VAL A CA 1
ATOM 1658 C C . VAL A 1 207 ? -5.227 -13.929 -9.543 1.00 98.38 207 VAL A C 1
ATOM 1660 O O . VAL A 1 207 ? -4.073 -14.320 -9.720 1.00 98.38 207 VAL A O 1
ATOM 1663 N N . GLY A 1 208 ? -5.560 -12.639 -9.645 1.00 98.19 208 GLY A N 1
ATOM 1664 C CA . GLY A 1 208 ? -4.589 -11.588 -9.939 1.00 98.19 208 GLY A CA 1
ATOM 1665 C C . GLY A 1 208 ? -3.495 -11.481 -8.875 1.00 98.19 208 GLY A C 1
ATOM 1666 O O . GLY A 1 208 ? -2.311 -11.445 -9.215 1.00 98.19 208 GLY A O 1
ATOM 1667 N N . LEU A 1 209 ? -3.868 -11.506 -7.590 1.00 98.12 209 LEU A N 1
ATOM 1668 C CA . LEU A 1 209 ? -2.910 -11.543 -6.481 1.00 98.12 209 LEU A CA 1
ATOM 1669 C C . LEU A 1 209 ? -2.037 -12.801 -6.543 1.00 98.12 209 LEU A C 1
ATOM 1671 O O . LEU A 1 209 ? -0.813 -12.687 -6.519 1.00 98.12 209 LEU A O 1
ATOM 1675 N N . GLU A 1 210 ? -2.634 -13.990 -6.663 1.00 98.31 210 GLU A N 1
ATOM 1676 C CA . GLU A 1 210 ? -1.892 -15.255 -6.746 1.00 98.31 210 GLU A CA 1
ATOM 1677 C C . GLU A 1 210 ? -0.872 -15.225 -7.890 1.00 98.31 210 GLU A C 1
ATOM 1679 O O . GLU A 1 210 ? 0.296 -15.568 -7.688 1.00 98.31 210 GLU A O 1
ATOM 1684 N N . SER A 1 211 ? -1.278 -14.741 -9.066 1.00 98.62 211 SER A N 1
ATOM 1685 C CA . SER A 1 211 ? -0.394 -14.616 -10.221 1.00 98.62 211 SER A CA 1
ATOM 1686 C C . SER A 1 211 ? 0.746 -13.628 -9.972 1.00 98.62 211 SER A C 1
ATOM 1688 O O . SER A 1 211 ? 1.908 -13.984 -10.174 1.00 98.62 211 SER A O 1
ATOM 1690 N N . ALA A 1 212 ? 0.452 -12.422 -9.477 1.00 98.44 212 ALA A N 1
ATOM 1691 C CA . ALA A 1 212 ? 1.467 -11.403 -9.220 1.00 98.44 212 ALA A CA 1
ATOM 1692 C C . ALA A 1 212 ? 2.501 -11.870 -8.184 1.00 98.44 212 ALA A C 1
ATOM 1694 O O . ALA A 1 212 ? 3.707 -11.743 -8.409 1.00 98.44 212 ALA A O 1
ATOM 1695 N N . PHE A 1 213 ? 2.053 -12.459 -7.070 1.00 98.00 213 PHE A N 1
ATOM 1696 C CA . PHE A 1 213 ? 2.958 -12.996 -6.053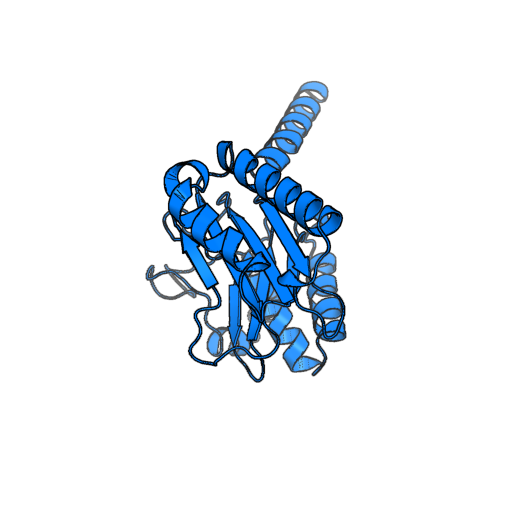 1.00 98.00 213 PHE A CA 1
ATOM 1697 C C . PHE A 1 213 ? 3.768 -14.184 -6.575 1.00 98.00 213 PHE A C 1
ATOM 1699 O O . PHE A 1 213 ? 4.970 -14.243 -6.320 1.00 98.00 213 PHE A O 1
ATOM 1706 N N . SER A 1 214 ? 3.163 -15.083 -7.354 1.00 98.25 214 SER A N 1
ATOM 1707 C CA . SER A 1 214 ? 3.886 -16.202 -7.975 1.00 98.25 214 SER A CA 1
ATOM 1708 C C . SER A 1 214 ? 4.990 -15.701 -8.906 1.00 98.25 214 SER A C 1
ATOM 1710 O O . SER A 1 214 ? 6.134 -16.124 -8.769 1.00 98.25 214 SER A O 1
ATOM 1712 N N . MET A 1 215 ? 4.695 -14.716 -9.762 1.00 98.38 215 MET A N 1
ATOM 1713 C CA . MET A 1 215 ? 5.688 -14.089 -10.643 1.00 98.38 215 MET A CA 1
ATOM 1714 C C . MET A 1 215 ? 6.855 -13.471 -9.865 1.00 98.38 215 MET A C 1
ATOM 1716 O O . MET A 1 215 ? 8.012 -13.650 -10.240 1.00 98.38 215 MET A O 1
ATOM 1720 N N . MET A 1 216 ? 6.573 -12.761 -8.769 1.00 98.06 216 MET A N 1
ATOM 1721 C CA . MET A 1 216 ? 7.611 -12.160 -7.925 1.00 98.06 216 MET A CA 1
ATOM 1722 C C . MET A 1 216 ? 8.507 -13.220 -7.271 1.00 98.06 216 MET A C 1
ATOM 1724 O O . MET A 1 216 ? 9.732 -13.078 -7.272 1.00 98.06 216 MET A O 1
ATOM 1728 N N . LEU A 1 217 ? 7.912 -14.293 -6.743 1.00 97.12 217 LEU A N 1
ATOM 1729 C CA . LEU A 1 217 ? 8.640 -15.393 -6.105 1.00 97.12 217 LEU A CA 1
ATOM 1730 C C . LEU A 1 217 ? 9.491 -16.176 -7.112 1.00 97.12 217 LEU A C 1
ATOM 1732 O O . LEU A 1 217 ? 10.664 -16.445 -6.854 1.00 97.12 217 LEU A O 1
ATOM 1736 N N . GLU A 1 218 ? 8.927 -16.506 -8.273 1.00 97.69 218 GLU A N 1
ATOM 1737 C CA . GLU A 1 218 ? 9.623 -17.203 -9.359 1.00 97.69 218 GLU A CA 1
ATOM 1738 C C . GLU A 1 218 ? 10.732 -16.343 -9.981 1.00 97.69 218 GLU A C 1
ATOM 1740 O O . GLU A 1 218 ? 11.786 -16.864 -10.345 1.00 97.69 218 GLU A O 1
ATOM 1745 N N . GLY A 1 219 ? 10.534 -15.021 -10.028 1.00 95.69 219 GLY A N 1
ATOM 1746 C CA . GLY A 1 219 ? 11.549 -14.040 -10.419 1.00 95.69 219 GLY A CA 1
ATOM 1747 C C . GLY A 1 219 ? 12.693 -13.886 -9.409 1.00 95.69 219 GLY A C 1
ATOM 1748 O O . GLY A 1 219 ? 13.711 -13.272 -9.727 1.00 95.69 219 GLY A O 1
ATOM 1749 N N . GLY A 1 220 ? 12.563 -14.460 -8.208 1.00 94.50 220 GLY A N 1
ATOM 1750 C CA . GLY A 1 220 ? 13.614 -14.502 -7.191 1.00 94.50 220 GLY A CA 1
ATOM 1751 C C . GLY A 1 220 ? 13.458 -13.503 -6.043 1.00 94.50 220 GLY A C 1
ATOM 1752 O O . GLY A 1 220 ? 14.375 -13.386 -5.225 1.00 94.50 220 GLY A O 1
ATOM 1753 N N . ILE A 1 221 ? 12.322 -12.803 -5.929 1.00 92.56 221 ILE A N 1
ATOM 1754 C CA . ILE A 1 221 ? 12.017 -12.008 -4.731 1.00 92.56 221 ILE A CA 1
ATOM 1755 C C . ILE A 1 221 ? 11.734 -12.970 -3.579 1.00 92.56 221 ILE A C 1
ATOM 1757 O O . ILE A 1 221 ? 10.925 -13.888 -3.689 1.00 92.56 221 ILE A O 1
ATOM 1761 N N . SER A 1 222 ? 12.410 -12.776 -2.448 1.00 90.69 222 SER A N 1
ATOM 1762 C CA . SER A 1 222 ? 12.222 -13.666 -1.305 1.00 90.69 222 SER A CA 1
ATOM 1763 C C . SER A 1 222 ? 10.862 -13.435 -0.630 1.00 90.69 222 SER A C 1
ATOM 1765 O O . SER A 1 222 ? 10.471 -12.280 -0.470 1.00 90.69 222 SER A O 1
ATOM 1767 N N . PRO A 1 223 ? 10.170 -14.479 -0.129 1.00 88.38 223 PRO A N 1
ATOM 1768 C CA . PRO A 1 223 ? 8.876 -14.316 0.538 1.00 88.38 223 PRO A CA 1
ATOM 1769 C C . PRO A 1 223 ? 8.865 -13.290 1.680 1.00 88.38 223 PRO A C 1
ATOM 1771 O O . PRO A 1 223 ? 7.901 -12.547 1.835 1.00 88.38 223 PRO A O 1
ATOM 1774 N N . TYR A 1 224 ? 9.944 -13.197 2.468 1.00 84.88 224 TYR A N 1
ATOM 1775 C CA . TYR A 1 224 ? 10.016 -12.240 3.582 1.00 84.88 224 TYR A CA 1
ATOM 1776 C C . TYR A 1 224 ? 10.079 -10.777 3.119 1.00 84.88 224 TYR A C 1
ATOM 1778 O O . TYR A 1 224 ? 9.818 -9.876 3.910 1.00 84.88 224 TYR A O 1
ATOM 1786 N N . MET A 1 225 ? 10.425 -10.534 1.851 1.00 87.12 225 MET A N 1
ATOM 1787 C CA . MET A 1 225 ? 10.447 -9.205 1.245 1.00 87.12 225 MET A CA 1
ATOM 1788 C C . MET A 1 225 ? 9.067 -8.760 0.761 1.00 87.12 225 MET A C 1
ATOM 1790 O O . MET A 1 225 ? 8.964 -7.650 0.264 1.00 87.12 225 MET A O 1
ATOM 1794 N N . LEU A 1 226 ? 8.027 -9.594 0.867 1.00 89.50 226 LEU A N 1
ATOM 1795 C CA . LEU A 1 226 ? 6.696 -9.352 0.296 1.00 89.50 226 LEU A CA 1
ATOM 1796 C C . LEU A 1 226 ? 5.594 -9.225 1.361 1.00 89.50 226 LEU A C 1
ATOM 1798 O O . LEU A 1 226 ? 4.407 -9.310 1.042 1.00 89.50 226 LEU A O 1
ATOM 1802 N N . ASN A 1 227 ? 5.966 -9.005 2.626 1.00 89.94 227 ASN A N 1
ATOM 1803 C CA . ASN A 1 227 ? 5.003 -8.806 3.706 1.00 89.94 227 ASN A CA 1
ATOM 1804 C C . ASN A 1 227 ? 4.133 -7.576 3.408 1.00 89.94 227 ASN A C 1
ATOM 1806 O O . ASN A 1 227 ? 4.645 -6.466 3.262 1.00 89.94 227 ASN A O 1
ATOM 1810 N N . SER A 1 228 ? 2.830 -7.783 3.251 1.00 92.56 228 SER A N 1
ATOM 1811 C CA . SER A 1 228 ? 1.937 -6.764 2.716 1.00 92.56 228 SER A CA 1
ATOM 1812 C C . SER A 1 228 ? 0.488 -6.958 3.145 1.00 92.56 228 SER A C 1
ATOM 1814 O O . SER A 1 228 ? 0.082 -8.032 3.587 1.00 92.56 228 SER A O 1
ATOM 1816 N N . VAL A 1 229 ? -0.285 -5.883 3.013 1.00 94.62 229 VAL A N 1
ATOM 1817 C CA . VAL A 1 229 ? -1.742 -5.868 3.154 1.00 94.62 229 VAL A CA 1
ATOM 1818 C C . VAL A 1 229 ? -2.318 -5.250 1.885 1.00 94.62 229 VAL A C 1
ATOM 1820 O O . VAL A 1 229 ? -1.864 -4.189 1.457 1.00 94.62 229 VAL A O 1
ATOM 1823 N N . PHE A 1 230 ? -3.306 -5.922 1.302 1.00 94.56 230 PHE A N 1
ATOM 1824 C CA . PHE A 1 230 ? -4.069 -5.469 0.142 1.00 94.56 230 PHE A CA 1
ATOM 1825 C C . PHE A 1 230 ? -5.554 -5.420 0.517 1.00 94.56 230 PHE A C 1
ATOM 1827 O O . PHE A 1 230 ? -6.038 -6.347 1.174 1.00 94.56 230 PHE A O 1
ATOM 1834 N N . SER A 1 231 ? -6.260 -4.359 0.121 1.00 88.88 231 SER A N 1
ATOM 1835 C CA . SER A 1 231 ? -7.696 -4.163 0.391 1.00 88.88 231 SER A CA 1
ATOM 1836 C C . SER A 1 231 ? -8.429 -3.590 -0.808 1.00 88.88 231 SER A C 1
ATOM 1838 O O . SER A 1 231 ? -7.898 -2.594 -1.356 1.00 88.88 231 SER A O 1
#

Sequence (231 aa):
MYRVILTFLFIFHISAELCACRIWAVIAKNDLVLNMANDEELEFASYQLGALYDQSQYNQDGWAVIRYGINLDPASEIIFRSELPANQDSLNYWTNMSTIFSEQSESIGIAHIRTATSGASLIPNPHPWLFQDSKTYSFVHNGGASKELLYDLITNNGSDESWLEQHPPQTFGNGDWRDNGWNSVVDSELIMLLIMKQINIFDDVLVGLESAFSMMLEGGISPYMLNSVFS

Foldseek 3Di:
DVVVVVVVVVVVVVVLVLLKKDKDKDFAPPPDALLPDDPVSVVVSVVVVVVNLVSLVRQFQWKKKFWDFPDDDPPDDRMDWDRGRCVVVVVVNCVVVVCSNVPPTTGMMMMMGHRDPFADSRDIDCPQPWDDDVDIKTKDFIAADDPQLLCCLLQVHVVRCPLCVVVPFDLPPQDGCVPRSVRRGGSRVSLVSQLVVQCVVVVHNVRSNVVSVVSRVVSPNDPVRGDMDMD